Protein AF-A0A067PCH6-F1 (afdb_monomer)

Nearest PDB structures (foldseek):
  8dt0-assembly1_A  TM=6.009E-01  e=3.003E+00  synthetic construct

Foldseek 3Di:
DVVLVVLVVQQVLCVVVVFQDFPVSLLVCLVSVLVVVVVVVVVVVPPDPPDDDDDPDPPPPPPDDDDDDDDDDDPPPVVPPDPPDDPPPPPPVPPPDDPVVVLVVLVVVLVSQLSSLVSLVVCLPRDDPDPVLSVLSNQLSVLSNCLSVQLNVLVVQLVVDDDPVSVVVSVVSNVVSVVSNVVSVVSSVVSSVVCVVDPDPSVPDGRPVVVVPPDD

Solvent-accessible surface area (backbone atoms only — not comparable to full-atom values): 13252 Å² total; per-residue (Å²): 104,71,69,57,52,52,52,51,50,52,53,52,52,34,55,73,69,71,47,67,78,51,68,54,58,54,55,48,48,49,52,50,53,54,49,49,52,52,50,55,61,47,60,78,62,72,78,74,91,79,69,87,78,81,75,84,73,80,74,76,80,79,82,76,80,87,80,90,83,84,83,84,88,74,100,73,65,82,82,75,72,66,80,78,75,67,85,76,69,84,61,65,88,55,80,80,67,51,77,70,51,50,56,50,52,51,51,54,51,29,52,54,46,23,55,59,20,47,52,55,49,70,56,70,79,63,85,55,99,42,72,67,60,46,49,53,46,52,53,25,24,49,45,43,27,46,44,39,55,50,53,51,51,44,53,54,48,52,74,71,44,90,50,75,66,48,52,50,51,44,54,51,52,50,52,52,47,53,52,51,38,52,52,25,51,52,48,51,52,53,49,42,56,51,48,66,75,61,62,59,76,60,65,77,59,75,79,68,66,71,77,76,48,77,89,126

Sequence (216 aa):
MVQTIWFILQCAARWYEHLPITELEIATLAFTMLNLITYAFWWNKLADVRYPHPTVKCSVVDTTSNDSDSGEGEGEVEARNRPRGDPGNQGEFFGNFTPSEDHLIASILACVATLFGAIHCFAWSLQFPSSLRQLLWRVSALTITSAPIIELLDAVVASTFDGSVATVLALVLMFITATAYIAARVTLLVLTFTSLRNLPPGAYEAVYWTTFIPHV

Secondary structure (DSSP, 8-state):
-HHHHHHHHHHHHHHHTT----HHHHHHHHHHHHHHHHHHHHHTT------PPPP-------------------TTSTTS------TTTTSTTS----HHHHHHHHHHHHHHHHHHHHHHHHGGG---SSHHHHHHHHHHHHHHHHHHHHHHHHHHHHHH--SHHHHHHHHHHHHHHHHHHHHHHHHHHHHHHHHHHT--GGGGPPP-GGGSS---

pLDDT: mean 71.14, std 15.58, range [34.38, 95.31]

Mean predicted aligned error: 15.98 Å

Organism: NCBI:txid933084

Radius of gyration: 30.16 Å; Cα contacts (8 Å, |Δi|>4): 101; chains: 1; bounding box: 37×75×101 Å

Structure (mmCIF, N/CA/C/O backbone):
data_AF-A0A067PCH6-F1
#
_entry.id   AF-A0A067PCH6-F1
#
loop_
_atom_site.group_PDB
_atom_site.id
_atom_site.type_symbol
_atom_site.label_atom_id
_atom_site.label_alt_id
_atom_site.label_comp_id
_atom_site.label_asym_id
_atom_site.label_entity_id
_atom_site.label_seq_id
_atom_site.pdbx_PDB_ins_code
_atom_site.Cartn_x
_atom_site.Cartn_y
_atom_site.Cartn_z
_atom_site.occupancy
_atom_site.B_iso_or_equiv
_atom_site.auth_seq_id
_atom_site.auth_comp_id
_atom_site.auth_asym_id
_atom_site.auth_atom_id
_atom_site.pdbx_PDB_model_num
ATOM 1 N N . MET A 1 1 ? -6.658 21.077 13.294 1.00 60.75 1 MET A N 1
ATOM 2 C CA . MET A 1 1 ? -5.368 20.887 13.994 1.00 60.75 1 MET A CA 1
ATOM 3 C C . MET A 1 1 ? -5.547 20.663 15.488 1.00 60.75 1 MET A C 1
ATOM 5 O O . MET A 1 1 ? -5.148 19.614 15.960 1.00 60.75 1 MET A O 1
ATOM 9 N N . VAL A 1 2 ? -6.212 21.555 16.234 1.00 74.19 2 VAL A N 1
ATOM 10 C CA . VAL A 1 2 ? -6.485 21.309 17.670 1.00 74.19 2 VAL A CA 1
ATOM 11 C C . VAL A 1 2 ? -7.299 20.022 17.890 1.00 74.19 2 VAL A C 1
ATOM 13 O O . VAL A 1 2 ? -6.918 19.191 18.702 1.00 74.19 2 VAL A O 1
ATOM 16 N N . GLN A 1 3 ? -8.349 19.792 17.093 1.00 73.69 3 GLN A N 1
ATOM 17 C CA . GLN A 1 3 ? -9.167 18.572 17.167 1.00 73.69 3 GLN A CA 1
ATOM 18 C C . GLN A 1 3 ? -8.388 17.286 16.837 1.00 73.69 3 GLN A C 1
ATOM 20 O O . GLN A 1 3 ? -8.602 16.259 17.470 1.00 73.69 3 GLN A O 1
ATOM 25 N N . THR A 1 4 ? -7.468 17.335 15.868 1.00 73.88 4 THR A N 1
ATOM 26 C CA . THR A 1 4 ? -6.652 16.173 15.484 1.00 73.88 4 THR A CA 1
ATOM 27 C C . THR A 1 4 ? -5.583 15.882 16.532 1.00 73.88 4 THR A C 1
ATOM 29 O O . THR A 1 4 ? -5.396 14.729 16.891 1.00 73.88 4 THR A O 1
ATOM 32 N N . ILE A 1 5 ? -4.940 16.914 17.088 1.00 75.94 5 ILE A N 1
ATOM 33 C CA . ILE A 1 5 ? -3.970 16.777 18.187 1.00 75.94 5 ILE A CA 1
ATOM 34 C C . ILE A 1 5 ? -4.648 16.224 19.445 1.00 75.94 5 ILE A C 1
ATOM 36 O O . ILE A 1 5 ? -4.106 15.330 20.085 1.00 75.94 5 ILE A O 1
ATOM 40 N N . TRP A 1 6 ? -5.854 16.695 19.771 1.00 79.12 6 TRP A N 1
ATOM 41 C CA . TRP A 1 6 ? -6.640 16.169 20.889 1.00 79.12 6 TRP A CA 1
ATOM 42 C C . TRP A 1 6 ? -7.007 14.693 20.704 1.00 79.12 6 TRP A C 1
ATOM 44 O O . TRP A 1 6 ? -6.870 13.900 21.632 1.00 79.12 6 TRP A O 1
ATOM 54 N N . PHE A 1 7 ? -7.419 14.306 19.495 1.00 78.75 7 PHE A N 1
ATOM 55 C CA . PHE A 1 7 ? -7.676 12.907 19.155 1.00 78.75 7 PHE A CA 1
ATOM 56 C C . PHE A 1 7 ? -6.416 12.039 19.311 1.00 78.75 7 PHE A C 1
ATOM 58 O O . PHE A 1 7 ? -6.472 10.988 19.942 1.00 78.75 7 PHE A O 1
ATOM 65 N N . ILE A 1 8 ? -5.262 12.516 18.827 1.00 74.88 8 ILE A N 1
ATOM 66 C CA . ILE A 1 8 ? -3.973 11.824 18.983 1.00 74.88 8 ILE A CA 1
ATOM 67 C C . ILE A 1 8 ? -3.607 11.661 20.466 1.00 74.88 8 ILE A C 1
ATOM 69 O O . ILE A 1 8 ? -3.204 10.574 20.879 1.00 74.88 8 ILE A O 1
ATOM 73 N N . LEU A 1 9 ? -3.779 12.712 21.276 1.00 75.56 9 LEU A N 1
ATOM 74 C CA . LEU A 1 9 ? -3.518 12.678 22.719 1.00 75.56 9 LEU A CA 1
ATOM 75 C C . LEU A 1 9 ? -4.429 11.687 23.454 1.00 75.56 9 LEU A C 1
ATOM 77 O O . LEU A 1 9 ? -3.944 10.949 24.306 1.00 75.56 9 LEU A O 1
ATOM 81 N N . GLN A 1 10 ? -5.715 11.618 23.101 1.00 73.81 10 GLN A N 1
ATOM 82 C CA . GLN A 1 10 ? -6.645 10.623 23.650 1.00 73.81 10 GLN A CA 1
ATOM 83 C C . GLN A 1 10 ? -6.201 9.191 23.322 1.00 73.81 10 GLN A C 1
ATOM 85 O O . GLN A 1 10 ? -6.200 8.329 24.200 1.00 73.81 10 GLN A O 1
ATOM 90 N N . CYS A 1 11 ? -5.762 8.929 22.086 1.00 71.62 11 CYS A N 1
ATOM 91 C CA . CYS A 1 11 ? -5.259 7.606 21.722 1.00 71.62 11 CYS A CA 1
ATOM 92 C C . CYS A 1 11 ? -3.943 7.256 22.437 1.00 71.62 11 CYS A C 1
ATOM 94 O O . CYS A 1 11 ? -3.767 6.117 22.866 1.00 71.62 11 CYS A O 1
ATOM 96 N N . ALA A 1 12 ? -3.032 8.221 22.602 1.00 74.00 12 ALA A N 1
ATOM 97 C CA . ALA A 1 12 ? -1.777 8.023 23.330 1.00 74.00 12 ALA A CA 1
ATOM 98 C C . ALA A 1 12 ? -2.007 7.770 24.831 1.00 74.00 12 ALA A C 1
ATOM 100 O O . ALA A 1 12 ? -1.349 6.914 25.420 1.00 74.00 12 ALA A O 1
ATOM 101 N N . ALA A 1 13 ? -2.970 8.463 25.444 1.00 74.31 13 ALA A N 1
ATOM 102 C CA . ALA A 1 13 ? -3.340 8.236 26.837 1.00 74.31 13 ALA A CA 1
ATOM 103 C C . ALA A 1 13 ? -3.998 6.856 27.037 1.00 74.31 13 ALA A C 1
ATOM 105 O O . ALA A 1 13 ? -3.637 6.140 27.967 1.00 74.31 13 ALA A O 1
ATOM 106 N N . ARG A 1 14 ? -4.863 6.416 26.108 1.00 71.12 14 ARG A N 1
ATOM 107 C CA . ARG A 1 14 ? -5.410 5.042 26.099 1.00 71.12 14 ARG A CA 1
ATOM 108 C C . ARG A 1 14 ? -4.329 3.971 25.951 1.00 71.12 14 ARG A C 1
ATOM 110 O O . ARG A 1 14 ? -4.420 2.930 26.596 1.00 71.12 14 ARG A O 1
ATOM 117 N N . TRP A 1 15 ? -3.303 4.229 25.134 1.00 68.25 15 TRP A N 1
ATOM 118 C CA . TRP A 1 15 ? -2.140 3.344 25.010 1.00 68.25 15 TRP A CA 1
ATOM 119 C C . TRP A 1 15 ? -1.386 3.210 26.337 1.00 68.25 15 TRP A C 1
ATOM 121 O O . TRP A 1 15 ? -1.017 2.103 26.725 1.00 68.25 15 TRP A O 1
ATOM 131 N N . TYR A 1 16 ? -1.179 4.329 27.040 1.00 71.06 16 TYR A N 1
A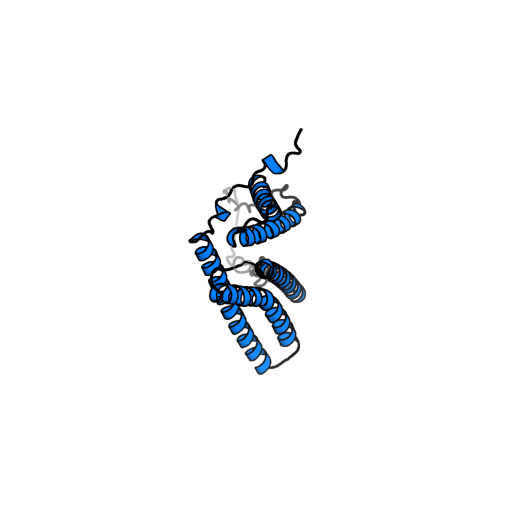TOM 132 C CA . TYR A 1 16 ? -0.492 4.355 28.332 1.00 71.06 16 TYR A CA 1
ATOM 133 C C . TYR A 1 16 ? -1.273 3.623 29.435 1.00 71.06 16 TYR A C 1
ATOM 135 O O . TYR A 1 16 ? -0.668 2.956 30.269 1.00 71.06 16 TYR A O 1
ATOM 143 N N . GLU A 1 17 ? -2.607 3.678 29.407 1.00 71.12 17 GLU A N 1
ATOM 144 C CA . GLU A 1 17 ? -3.476 2.963 30.356 1.00 71.12 17 GLU A CA 1
ATOM 145 C C . GLU A 1 17 ? -3.761 1.493 29.966 1.00 71.12 17 GLU A C 1
ATOM 147 O O . GLU A 1 17 ? -4.585 0.838 30.599 1.00 71.12 17 GLU A O 1
ATOM 152 N N . HIS A 1 18 ? -3.078 0.940 28.950 1.00 66.88 18 HIS A N 1
ATOM 153 C CA . HIS A 1 18 ? -3.261 -0.439 28.457 1.00 66.88 18 HIS A CA 1
ATOM 154 C C . HIS A 1 18 ? -4.710 -0.803 28.067 1.00 66.88 18 HIS A C 1
ATOM 156 O O . HIS A 1 18 ? -5.093 -1.977 28.066 1.00 66.88 18 HIS A O 1
ATOM 162 N N . LEU A 1 19 ? -5.517 0.192 27.692 1.00 66.00 19 LEU A N 1
ATOM 163 C CA . LEU A 1 19 ? -6.890 -0.014 27.238 1.00 66.00 19 LEU A CA 1
ATOM 164 C C . LEU A 1 19 ? -6.914 -0.585 25.806 1.00 66.00 19 LEU A C 1
ATOM 166 O O . LEU A 1 19 ? -6.017 -0.301 25.004 1.00 66.00 19 LEU A O 1
ATOM 170 N N . PRO A 1 20 ? -7.934 -1.389 25.446 1.00 61.28 20 PRO A N 1
ATOM 171 C CA . PRO A 1 20 ? -8.055 -1.952 24.106 1.00 61.28 20 PRO A CA 1
ATOM 172 C C . PRO A 1 20 ? -8.297 -0.836 23.080 1.00 61.28 20 PRO A C 1
ATOM 174 O O . PRO A 1 20 ? -9.396 -0.293 22.985 1.00 61.28 20 PRO A O 1
ATOM 177 N N . ILE A 1 21 ? -7.266 -0.506 22.299 1.00 64.19 21 ILE A N 1
ATOM 178 C CA . ILE A 1 21 ? -7.376 0.443 21.187 1.00 64.19 21 ILE A CA 1
ATOM 179 C C . ILE A 1 21 ? -8.076 -0.234 20.012 1.00 64.19 21 ILE A C 1
ATOM 181 O O . ILE A 1 21 ? -7.740 -1.356 19.622 1.00 64.19 21 ILE A O 1
ATOM 185 N N . THR A 1 22 ? -9.055 0.456 19.437 1.00 69.38 22 THR A N 1
ATOM 186 C CA . THR A 1 22 ? -9.827 -0.051 18.304 1.00 69.38 22 THR A CA 1
ATOM 187 C C . THR A 1 22 ? -9.014 0.005 17.007 1.00 69.38 22 THR A C 1
ATOM 189 O O . THR A 1 22 ? -8.189 0.891 16.783 1.00 69.38 22 THR A O 1
ATOM 192 N N . GLU A 1 23 ? -9.279 -0.924 16.089 1.00 65.44 23 GLU A N 1
ATOM 193 C CA . GLU A 1 23 ? -8.632 -0.952 14.766 1.00 65.44 23 GLU A CA 1
ATOM 194 C C . GLU A 1 23 ? -8.852 0.334 13.959 1.00 65.44 23 GLU A C 1
ATOM 196 O O . GLU A 1 23 ? -7.978 0.745 13.192 1.00 65.44 23 GLU A O 1
ATOM 201 N N . LEU A 1 24 ? -10.001 0.994 14.146 1.00 63.31 24 LEU A N 1
ATOM 202 C CA . LEU A 1 24 ? -10.288 2.270 13.498 1.00 63.31 24 LEU A CA 1
ATOM 203 C C . LEU A 1 24 ? -9.395 3.385 14.051 1.00 63.31 24 LEU A C 1
ATOM 205 O O . LEU A 1 24 ? -8.887 4.190 13.273 1.00 63.31 24 LEU A O 1
ATOM 209 N N . GLU A 1 25 ? -9.169 3.439 15.363 1.00 68.38 25 GLU A N 1
ATOM 210 C CA . GLU A 1 25 ? -8.277 4.435 15.969 1.00 68.38 25 GLU A CA 1
ATOM 211 C C . GLU A 1 25 ? -6.848 4.288 15.441 1.00 68.38 25 GLU A C 1
ATOM 213 O O . GLU A 1 25 ? -6.220 5.283 15.101 1.00 68.38 25 GLU A O 1
ATOM 218 N N . ILE A 1 26 ? -6.362 3.059 15.250 1.00 69.00 26 ILE A N 1
ATOM 219 C CA . ILE A 1 26 ? -5.021 2.817 14.693 1.00 69.00 26 ILE A CA 1
ATOM 220 C C . ILE A 1 26 ? -4.950 3.214 13.212 1.00 69.00 26 ILE A C 1
ATOM 222 O O . ILE A 1 26 ? -4.011 3.900 12.805 1.00 69.00 26 ILE A O 1
ATOM 226 N N . ALA A 1 27 ? -5.947 2.848 12.400 1.00 69.75 27 ALA A N 1
ATOM 227 C CA . ALA A 1 27 ? -5.980 3.225 10.983 1.00 69.75 27 ALA A CA 1
ATOM 228 C C . ALA A 1 27 ? -6.120 4.746 10.784 1.00 69.75 27 ALA A C 1
ATOM 230 O O . ALA A 1 27 ? -5.510 5.330 9.886 1.00 69.75 27 ALA A O 1
ATOM 231 N N . THR A 1 28 ? -6.901 5.408 11.636 1.00 74.44 28 THR A N 1
ATOM 232 C CA . THR A 1 28 ? -7.076 6.865 11.590 1.00 74.44 28 THR A CA 1
ATOM 233 C C . THR A 1 28 ? -5.857 7.602 12.143 1.00 74.44 28 THR A C 1
ATOM 235 O O . THR A 1 28 ? -5.463 8.610 11.558 1.00 74.44 28 THR A O 1
ATOM 238 N N . LEU A 1 29 ? -5.186 7.089 13.180 1.00 74.44 29 LEU A N 1
ATOM 239 C CA . LEU A 1 29 ? -3.879 7.583 13.634 1.00 74.44 29 LEU A CA 1
ATOM 240 C C . LEU A 1 29 ? -2.828 7.496 12.526 1.00 74.44 29 LEU A C 1
ATOM 242 O O . LEU A 1 29 ? -2.136 8.475 12.270 1.00 74.44 29 LEU A O 1
ATOM 246 N N . ALA A 1 30 ? -2.748 6.362 11.829 1.00 73.25 30 ALA A N 1
ATOM 247 C CA . ALA A 1 30 ? -1.843 6.168 10.698 1.00 73.25 30 ALA A CA 1
ATOM 248 C C . ALA A 1 30 ? -2.042 7.242 9.621 1.00 73.25 30 ALA A C 1
ATOM 250 O O . ALA A 1 30 ? -1.102 7.929 9.218 1.00 73.25 30 ALA A O 1
ATOM 251 N N . PHE A 1 31 ? -3.297 7.412 9.192 1.00 70.25 31 PHE A N 1
ATOM 252 C CA . PHE A 1 31 ? -3.664 8.371 8.158 1.00 70.25 31 PHE A CA 1
ATOM 253 C C . PHE A 1 31 ? -3.436 9.816 8.613 1.00 70.25 31 PHE A C 1
ATOM 255 O O . PHE A 1 31 ? -2.926 10.629 7.848 1.00 70.25 31 PHE A O 1
ATOM 262 N N . THR A 1 32 ? -3.772 10.147 9.861 1.00 77.44 32 THR A N 1
ATOM 263 C CA . THR A 1 32 ? -3.597 11.505 10.397 1.00 77.44 32 THR A CA 1
ATOM 264 C C . THR A 1 32 ? -2.132 11.857 10.631 1.00 77.44 32 THR A C 1
ATOM 266 O O . THR A 1 32 ? -1.751 12.987 10.335 1.00 77.44 32 THR A O 1
ATOM 269 N N . MET A 1 33 ? -1.299 10.914 11.079 1.00 72.50 33 MET A N 1
ATOM 270 C CA . MET A 1 33 ? 0.155 11.089 11.180 1.00 72.50 33 MET A CA 1
ATOM 271 C C . MET A 1 33 ? 0.784 11.317 9.808 1.00 72.50 33 MET A C 1
ATOM 273 O O . MET A 1 33 ? 1.518 12.288 9.632 1.00 72.50 33 MET A O 1
ATOM 277 N N . LEU A 1 34 ? 0.452 10.479 8.820 1.00 72.31 34 LEU A N 1
ATOM 278 C CA . LEU A 1 34 ? 0.945 10.651 7.454 1.00 72.31 34 LEU A CA 1
ATOM 279 C C . LEU A 1 34 ? 0.531 12.011 6.888 1.00 72.31 34 LEU A C 1
ATOM 281 O O . LEU A 1 34 ? 1.363 12.741 6.362 1.00 72.31 34 LEU A O 1
ATOM 285 N N . ASN A 1 35 ? -0.737 12.380 7.055 1.00 75.69 35 ASN A N 1
ATOM 286 C CA . ASN A 1 35 ? -1.254 13.642 6.552 1.00 75.69 35 ASN A CA 1
ATOM 287 C C . ASN A 1 35 ? -0.624 14.848 7.270 1.00 75.69 35 ASN A C 1
ATOM 289 O O . ASN A 1 35 ? -0.310 15.846 6.633 1.00 75.69 35 ASN A O 1
ATOM 293 N N . LEU A 1 36 ? -0.358 14.757 8.578 1.00 75.38 36 LEU A N 1
ATOM 294 C CA . LEU A 1 36 ? 0.371 15.792 9.316 1.00 75.38 36 LEU A CA 1
ATOM 295 C C . LEU A 1 36 ? 1.793 15.970 8.775 1.00 75.38 36 LEU A C 1
ATOM 297 O O . LEU A 1 36 ? 2.231 17.102 8.599 1.00 75.38 36 LEU A O 1
ATOM 301 N N . ILE A 1 37 ? 2.489 14.870 8.479 1.00 73.94 37 ILE A N 1
ATOM 302 C CA . ILE A 1 37 ? 3.824 14.891 7.871 1.00 73.94 37 ILE A CA 1
ATOM 303 C C . ILE A 1 37 ? 3.756 15.524 6.475 1.00 73.94 37 ILE A C 1
ATOM 305 O O . ILE A 1 37 ? 4.535 16.428 6.176 1.00 73.94 37 ILE A O 1
ATOM 309 N N . THR A 1 38 ? 2.791 15.120 5.644 1.00 74.94 38 THR A N 1
ATOM 310 C CA . THR A 1 38 ? 2.550 15.724 4.326 1.00 74.94 38 THR A CA 1
ATOM 311 C C . THR A 1 38 ? 2.277 17.221 4.441 1.00 74.94 38 THR A C 1
ATOM 313 O O . THR A 1 38 ? 2.898 18.006 3.730 1.00 74.94 38 THR A O 1
ATOM 316 N N . TYR A 1 39 ? 1.409 17.644 5.360 1.00 69.94 39 TYR A N 1
ATOM 317 C CA . TYR A 1 39 ? 1.118 19.057 5.588 1.00 69.94 39 TYR A CA 1
ATOM 318 C C . TYR A 1 39 ? 2.311 19.825 6.152 1.00 69.94 39 TYR A C 1
ATOM 320 O O . TYR A 1 39 ? 2.497 20.972 5.768 1.00 69.94 39 TYR A O 1
ATOM 328 N N . ALA A 1 40 ? 3.134 19.228 7.015 1.00 76.94 40 ALA A N 1
ATOM 329 C CA . ALA A 1 40 ? 4.347 19.859 7.533 1.00 76.94 40 ALA A CA 1
ATOM 330 C C . ALA A 1 40 ? 5.381 20.076 6.417 1.00 76.94 40 ALA A C 1
ATOM 332 O O . ALA A 1 40 ? 5.954 21.160 6.305 1.00 76.94 40 ALA A O 1
ATOM 333 N N . PHE A 1 41 ? 5.563 19.086 5.537 1.00 69.06 41 PHE A N 1
ATOM 334 C CA . PHE A 1 41 ? 6.395 19.238 4.343 1.00 69.06 41 PHE A CA 1
ATOM 335 C C . PHE A 1 41 ? 5.814 20.253 3.355 1.00 69.06 41 PHE A C 1
ATOM 337 O O . PHE A 1 41 ? 6.563 21.023 2.756 1.00 69.06 41 PHE A O 1
ATOM 344 N N . TRP A 1 42 ? 4.489 20.310 3.221 1.00 67.88 42 TRP A N 1
ATOM 345 C CA . TRP A 1 42 ? 3.820 21.301 2.380 1.00 67.88 42 TRP A CA 1
ATOM 346 C C . TRP A 1 42 ? 3.860 22.709 2.994 1.00 67.88 42 TRP A C 1
ATOM 348 O O . TRP A 1 42 ? 3.915 23.698 2.268 1.00 67.88 42 TRP A O 1
ATOM 358 N N . TRP A 1 43 ? 3.944 22.831 4.319 1.00 63.53 43 TRP A N 1
ATOM 359 C CA . TRP A 1 43 ? 4.104 24.120 4.990 1.00 63.53 43 TRP A CA 1
ATOM 360 C C . TRP A 1 43 ? 5.417 24.812 4.603 1.00 63.53 43 TRP A C 1
ATOM 362 O O . TRP A 1 43 ? 5.459 26.032 4.453 1.00 63.53 43 TRP A O 1
ATOM 372 N N . ASN A 1 44 ? 6.469 24.033 4.332 1.00 63.84 44 ASN A N 1
ATOM 373 C CA . ASN A 1 44 ? 7.739 24.544 3.808 1.00 63.84 44 ASN A CA 1
ATOM 374 C C . ASN A 1 44 ? 7.672 24.990 2.334 1.00 63.84 44 ASN A C 1
ATOM 376 O O . ASN A 1 44 ? 8.620 25.600 1.845 1.00 63.84 44 ASN A O 1
ATOM 380 N N . LYS A 1 45 ? 6.553 24.753 1.633 1.00 54.94 45 LYS A N 1
ATOM 381 C CA . LYS A 1 45 ? 6.277 25.243 0.274 1.00 54.94 45 LYS A CA 1
ATOM 382 C C . LYS A 1 45 ? 5.127 26.262 0.274 1.00 54.94 45 LYS A C 1
ATOM 384 O O . LYS A 1 45 ? 4.230 26.194 -0.558 1.00 54.94 45 LYS A O 1
ATOM 389 N N . LEU A 1 46 ? 5.155 27.236 1.182 1.00 47.16 46 LEU A N 1
ATOM 390 C CA . LEU A 1 46 ? 4.344 28.461 1.083 1.00 47.16 46 LEU A CA 1
ATOM 391 C C . LEU A 1 46 ? 5.120 29.577 0.357 1.00 47.16 46 LEU A C 1
ATOM 393 O O . LEU A 1 46 ? 5.133 30.731 0.781 1.00 47.16 46 LEU A O 1
ATOM 397 N N . ALA A 1 47 ? 5.791 29.224 -0.743 1.00 48.44 47 ALA A N 1
ATOM 398 C CA . ALA A 1 47 ? 6.349 30.202 -1.666 1.00 48.44 47 ALA A CA 1
ATOM 399 C C . ALA A 1 47 ? 5.211 30.821 -2.496 1.00 48.44 47 ALA A C 1
ATOM 401 O O . ALA A 1 47 ? 4.676 30.205 -3.413 1.00 48.44 47 ALA A O 1
ATOM 402 N N . ASP A 1 48 ? 4.864 32.049 -2.116 1.00 55.28 48 ASP A N 1
ATOM 403 C CA . ASP A 1 48 ? 4.571 33.156 -3.028 1.00 55.28 48 ASP A CA 1
ATOM 404 C C . ASP A 1 48 ? 3.355 33.031 -3.971 1.00 55.28 48 ASP A C 1
ATOM 406 O O . ASP A 1 48 ? 3.465 33.145 -5.187 1.00 55.28 48 ASP A O 1
ATOM 410 N N . VAL A 1 49 ? 2.144 32.920 -3.410 1.00 57.28 49 VAL A N 1
ATOM 411 C CA . VAL A 1 49 ? 0.915 33.361 -4.112 1.00 57.28 49 VAL A CA 1
ATOM 412 C C . VAL A 1 49 ? 0.649 34.830 -3.769 1.00 57.28 49 VAL A C 1
ATOM 414 O O . VAL A 1 49 ? -0.407 35.181 -3.241 1.00 57.28 49 VAL A O 1
ATOM 417 N N . ARG A 1 50 ? 1.638 35.711 -3.974 1.00 54.84 50 ARG A N 1
ATOM 418 C CA . ARG A 1 50 ? 1.481 37.151 -3.703 1.00 54.84 50 ARG A CA 1
ATOM 419 C C . ARG A 1 50 ? 1.452 38.024 -4.950 1.00 54.84 50 ARG A C 1
ATOM 421 O O . ARG A 1 50 ? 1.174 39.215 -4.833 1.00 54.84 50 ARG A O 1
ATOM 428 N N . TYR A 1 51 ? 1.622 37.433 -6.131 1.00 59.84 51 TYR A N 1
ATOM 429 C CA . TYR A 1 51 ? 1.494 38.151 -7.392 1.00 59.84 51 TYR A CA 1
ATOM 430 C C . TYR A 1 51 ? 0.406 37.530 -8.269 1.00 59.84 51 TYR A C 1
ATOM 432 O O . TYR A 1 51 ? 0.606 36.450 -8.827 1.00 59.84 51 TYR A O 1
ATOM 440 N N . PRO A 1 52 ? -0.764 38.183 -8.409 1.00 58.16 52 PRO A N 1
ATOM 441 C CA . PRO A 1 52 ? -1.691 37.830 -9.470 1.00 58.16 52 PRO A CA 1
ATOM 442 C C . PRO A 1 52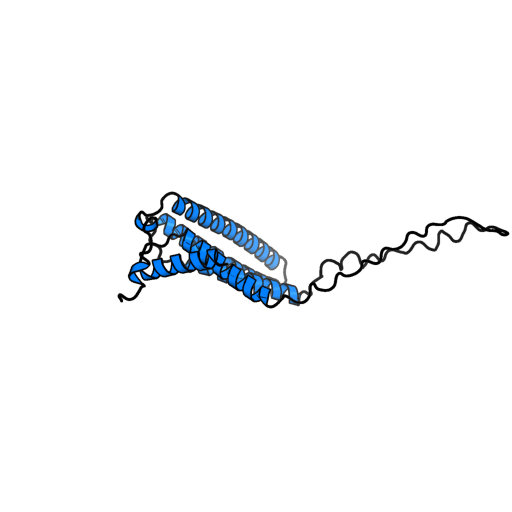 ? -1.008 38.107 -10.814 1.00 58.16 52 PRO A C 1
ATOM 444 O O . PRO A 1 52 ? -0.617 39.238 -11.095 1.00 58.16 52 PRO A O 1
ATOM 447 N N . HIS A 1 53 ? -0.846 37.070 -11.635 1.00 60.94 53 HIS A N 1
ATOM 448 C CA . HIS A 1 53 ? -0.323 37.203 -12.991 1.00 60.94 53 HIS A CA 1
ATOM 449 C C . HIS A 1 53 ? -1.380 37.914 -13.853 1.00 60.94 53 HIS A C 1
ATOM 451 O O . HIS A 1 53 ? -2.470 37.363 -14.039 1.00 60.94 53 HIS A O 1
ATOM 457 N N . PRO A 1 54 ? -1.120 39.119 -14.393 1.00 63.31 54 PRO A N 1
ATOM 458 C CA . PRO A 1 54 ? -2.063 39.760 -15.292 1.00 63.31 54 PRO A CA 1
ATOM 459 C C . PRO A 1 54 ? -2.127 38.933 -16.574 1.00 63.31 54 PRO A C 1
ATOM 461 O O . PRO A 1 54 ? -1.128 38.757 -17.271 1.00 63.31 54 PRO A O 1
ATOM 464 N N . THR A 1 55 ? -3.293 38.384 -16.888 1.00 57.09 55 THR A N 1
ATOM 465 C CA . THR A 1 55 ? -3.558 37.842 -18.219 1.00 57.09 55 THR A CA 1
ATOM 466 C C . THR A 1 55 ? -3.672 39.021 -19.177 1.00 57.09 55 THR A C 1
ATOM 468 O O . THR A 1 55 ? -4.571 39.851 -19.018 1.00 57.09 55 THR A O 1
ATOM 471 N N . VAL A 1 56 ? -2.774 39.108 -20.160 1.00 62.84 56 VAL A N 1
ATOM 472 C CA . VAL A 1 56 ? -2.900 40.044 -21.281 1.00 62.84 56 VAL A CA 1
ATOM 473 C C . VAL A 1 56 ? -4.203 39.707 -22.004 1.00 62.84 56 VAL A C 1
ATOM 475 O O . VAL A 1 56 ? -4.295 38.704 -22.706 1.00 62.84 56 VAL A O 1
ATOM 478 N N . LYS A 1 57 ? -5.248 40.513 -21.798 1.00 53.88 57 LYS A N 1
ATOM 479 C CA . LYS A 1 57 ? -6.416 40.479 -22.677 1.00 53.88 57 LYS A CA 1
ATOM 480 C C . LYS A 1 57 ? -5.966 41.088 -23.998 1.00 53.88 57 LYS A C 1
ATOM 482 O O . LYS A 1 57 ? -5.716 42.288 -24.049 1.00 53.88 57 LYS A O 1
ATOM 487 N N . CYS A 1 58 ? -5.858 40.274 -25.048 1.00 44.50 58 CYS A N 1
ATOM 488 C CA . CYS A 1 58 ? -5.851 40.797 -26.409 1.00 44.50 58 CYS A CA 1
ATOM 489 C C . CYS A 1 58 ? -7.103 41.662 -26.567 1.00 44.50 58 CYS A C 1
ATOM 491 O O . CYS A 1 58 ? -8.223 41.151 -26.517 1.00 44.50 58 CYS A O 1
ATOM 493 N N . SER A 1 59 ? -6.921 42.972 -26.707 1.00 49.41 59 SER A N 1
ATOM 494 C CA . SER A 1 59 ? -7.974 43.844 -27.201 1.00 49.41 59 SER A CA 1
ATOM 495 C C . SER A 1 59 ? -8.277 43.397 -28.625 1.00 49.41 59 SER A C 1
ATOM 497 O O . SER A 1 59 ? -7.448 43.561 -29.521 1.00 49.41 59 SER A O 1
ATOM 499 N N . VAL A 1 60 ? -9.449 42.792 -28.812 1.00 55.31 60 VAL A N 1
ATOM 500 C CA . VAL A 1 60 ? -10.119 42.776 -30.110 1.00 55.31 60 VAL A CA 1
ATOM 501 C C . VAL A 1 60 ? -10.135 44.230 -30.571 1.00 55.31 60 VAL A C 1
ATOM 503 O O . VAL A 1 60 ? -10.630 45.100 -29.860 1.00 55.31 60 VAL A O 1
ATOM 506 N N . VAL A 1 61 ? -9.459 44.492 -31.685 1.00 53.72 61 VAL A N 1
ATOM 507 C CA . VAL A 1 61 ? -9.404 45.803 -32.324 1.00 53.72 61 VAL A CA 1
ATOM 508 C C . VAL A 1 61 ? -10.834 46.159 -32.720 1.00 53.72 61 VAL A C 1
ATOM 510 O O . VAL A 1 61 ? -11.355 45.629 -33.697 1.00 53.72 61 VAL A O 1
ATOM 513 N N . ASP A 1 62 ? -11.480 47.017 -31.932 1.00 43.31 62 ASP A N 1
ATOM 514 C CA . ASP A 1 62 ? -12.708 47.691 -32.335 1.00 43.31 62 ASP A CA 1
ATOM 515 C C . ASP A 1 62 ? -12.339 48.659 -33.462 1.00 43.31 62 ASP A C 1
ATOM 517 O O . ASP A 1 62 ? -11.805 49.748 -33.245 1.00 43.31 62 ASP A O 1
ATOM 521 N N . THR A 1 63 ? -12.582 48.234 -34.700 1.00 47.53 63 THR A N 1
ATOM 522 C CA . THR A 1 63 ? -12.554 49.103 -35.875 1.00 47.53 63 THR A CA 1
ATOM 523 C C . THR A 1 63 ? -13.761 50.039 -35.817 1.00 47.53 63 THR A C 1
ATOM 525 O O . THR A 1 63 ? -14.783 49.807 -36.460 1.00 47.53 63 THR A O 1
ATOM 528 N N . THR A 1 64 ? -13.662 51.117 -35.040 1.00 43.03 64 THR A N 1
ATOM 529 C CA . THR A 1 64 ? -14.532 52.284 -35.214 1.00 43.03 64 THR A CA 1
ATOM 530 C C . THR A 1 64 ? -13.974 53.160 -36.331 1.00 43.03 64 THR A C 1
ATOM 532 O O . THR A 1 64 ? -13.011 53.895 -36.144 1.00 43.03 64 THR A O 1
ATOM 535 N N . SER A 1 65 ? -14.585 52.974 -37.500 1.00 51.38 65 SER A N 1
ATOM 536 C CA . SER A 1 65 ? -14.892 53.930 -38.576 1.00 51.38 65 SER A CA 1
ATOM 537 C C . SER A 1 65 ? -14.402 55.389 -38.478 1.00 51.38 65 SER A C 1
ATOM 539 O O . SER A 1 65 ? -14.639 56.045 -37.463 1.00 51.38 65 SER A O 1
ATOM 541 N N . ASN A 1 66 ? -13.960 55.880 -39.653 1.00 39.06 66 ASN A N 1
ATOM 542 C CA . ASN A 1 66 ? -13.690 57.258 -40.126 1.00 39.06 66 ASN A CA 1
ATOM 543 C C . ASN A 1 66 ? -12.202 57.666 -40.057 1.00 39.06 66 ASN A C 1
ATOM 545 O O . ASN A 1 66 ? -11.594 57.587 -39.001 1.00 39.06 66 ASN A O 1
ATOM 549 N N . ASP A 1 67 ? -11.511 58.075 -41.126 1.00 41.91 67 ASP A N 1
ATOM 550 C CA . ASP A 1 67 ? -11.921 58.753 -42.361 1.00 41.91 67 ASP A CA 1
ATOM 551 C C . ASP A 1 67 ? -10.919 58.497 -43.512 1.00 41.91 67 ASP A C 1
ATOM 553 O O . ASP A 1 67 ? -9.719 58.403 -43.283 1.00 41.91 67 ASP A O 1
ATOM 557 N N . SER A 1 68 ? -11.462 58.474 -44.737 1.00 45.50 68 SER A N 1
ATOM 558 C CA . SER A 1 68 ? -10.894 58.953 -46.016 1.00 45.50 68 SER A CA 1
ATOM 559 C C . SER A 1 68 ? -9.482 58.514 -46.450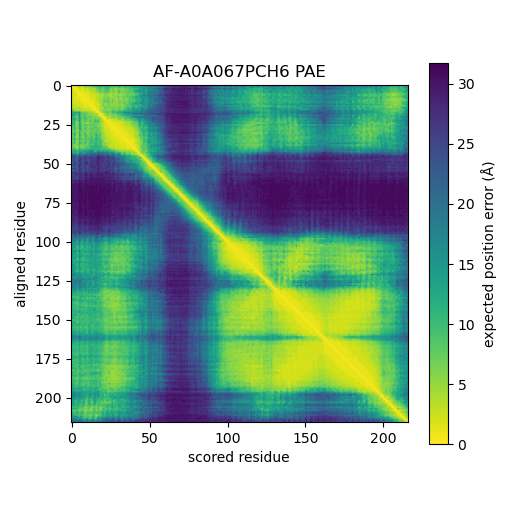 1.00 45.50 68 SER A C 1
ATOM 561 O O . SER A 1 68 ? -8.485 59.054 -45.989 1.00 45.50 68 SER A O 1
ATOM 563 N N . ASP A 1 69 ? -9.390 57.689 -47.496 1.00 37.88 69 ASP A N 1
ATOM 564 C CA . ASP A 1 69 ? -9.201 58.153 -48.887 1.00 37.88 69 ASP A CA 1
ATOM 565 C C . ASP A 1 69 ? -8.596 57.049 -49.785 1.00 37.88 69 ASP A C 1
ATOM 567 O O . ASP A 1 69 ? -7.788 56.238 -49.348 1.00 37.88 69 ASP A O 1
ATOM 571 N N . SER A 1 70 ? -9.061 57.059 -51.035 1.00 37.00 70 SER A N 1
ATOM 572 C CA . SER A 1 70 ? -8.457 56.530 -52.265 1.00 37.00 70 SER A CA 1
ATOM 573 C C . SER A 1 70 ? -7.859 55.105 -52.316 1.00 37.00 70 SER A C 1
ATOM 575 O O . SER A 1 70 ? -6.734 54.834 -51.926 1.00 37.00 70 SER A O 1
ATOM 577 N N . GLY A 1 71 ? -8.566 54.248 -53.065 1.00 37.69 71 GLY A N 1
ATOM 578 C CA . GLY A 1 71 ? -7.988 53.704 -54.299 1.00 37.69 71 GLY A CA 1
ATOM 579 C C . GLY A 1 71 ? -7.388 52.294 -54.279 1.00 37.69 71 GLY A C 1
ATOM 580 O O . GLY A 1 71 ? -6.331 52.056 -53.720 1.00 37.69 71 GLY A O 1
ATOM 581 N N . GLU A 1 72 ? -8.025 51.449 -55.095 1.00 34.38 72 GLU A N 1
ATOM 582 C CA . GLU A 1 72 ? -7.431 50.369 -55.901 1.00 34.38 72 GLU A CA 1
ATOM 583 C C . GLU A 1 72 ? -7.145 49.018 -55.222 1.00 34.38 72 GLU A C 1
ATOM 585 O O . GLU A 1 72 ? -6.738 48.905 -54.073 1.00 34.38 72 GLU A O 1
ATOM 590 N N . GLY A 1 73 ? -7.538 47.964 -55.946 1.00 40.75 73 GLY A N 1
ATOM 591 C CA . GLY A 1 73 ? -7.763 46.626 -55.418 1.00 40.75 73 GLY A CA 1
ATOM 592 C C . GLY A 1 73 ? -6.507 45.796 -55.197 1.00 40.75 73 GLY A C 1
ATOM 593 O O . GLY A 1 73 ? -5.419 46.185 -55.582 1.00 40.75 73 GLY A O 1
ATOM 594 N N . GLU A 1 74 ? -6.723 44.622 -54.597 1.00 40.19 74 GLU A N 1
ATOM 595 C CA . GLU A 1 74 ? -6.125 43.328 -54.965 1.00 40.19 74 GLU A CA 1
ATOM 596 C C . GLU A 1 74 ? -6.506 42.284 -53.902 1.00 40.19 74 GLU A C 1
ATOM 598 O O . GLU A 1 74 ? -5.955 42.208 -52.804 1.00 40.19 74 GLU A O 1
ATOM 603 N N . GLY A 1 75 ? -7.507 41.465 -54.232 1.00 41.66 75 GLY A N 1
ATOM 604 C CA . GLY A 1 75 ? -8.017 40.369 -53.408 1.00 41.66 75 GLY A CA 1
ATOM 605 C C . GLY A 1 75 ? -7.113 39.133 -53.376 1.00 41.66 75 GLY A C 1
ATOM 606 O O . GLY A 1 75 ? -7.620 38.023 -53.515 1.00 41.66 75 GLY A O 1
ATOM 607 N N . GLU A 1 76 ? -5.800 39.293 -53.190 1.00 44.91 76 GLU A N 1
ATOM 608 C CA . GLU A 1 76 ? -4.847 38.166 -53.241 1.00 44.91 76 GLU A CA 1
ATOM 609 C C . GLU A 1 76 ? -3.897 38.056 -52.029 1.00 44.91 76 GLU A C 1
ATOM 611 O O . GLU A 1 76 ? -3.092 37.130 -51.948 1.00 44.91 76 GLU A O 1
ATOM 616 N N . VAL A 1 77 ? -4.010 38.926 -51.017 1.00 45.03 77 VAL A N 1
ATOM 617 C CA . VAL A 1 77 ? -3.057 38.931 -49.881 1.00 45.03 77 VAL A CA 1
ATOM 618 C C . VAL A 1 77 ? -3.573 38.190 -48.628 1.00 45.03 77 VAL A C 1
ATOM 620 O O . VAL A 1 77 ? -2.780 37.697 -47.824 1.00 45.03 77 VAL A O 1
ATOM 623 N N . GLU A 1 78 ? -4.885 37.972 -48.487 1.00 42.94 78 GLU A N 1
ATOM 624 C CA . GLU A 1 78 ? -5.492 37.367 -47.279 1.00 42.94 78 GLU A CA 1
ATOM 625 C C . GLU A 1 78 ? -5.383 35.823 -47.214 1.00 42.94 78 GLU A C 1
ATOM 627 O O . GLU A 1 78 ? -5.706 35.204 -46.203 1.00 42.94 78 GLU A O 1
ATOM 632 N N . ALA A 1 79 ? -4.914 35.144 -48.266 1.00 43.19 79 ALA A N 1
ATOM 633 C CA . ALA A 1 79 ? -4.742 33.683 -48.230 1.00 43.19 79 ALA A CA 1
ATOM 634 C C . ALA A 1 79 ? -3.371 33.244 -47.681 1.00 43.19 79 ALA A C 1
ATOM 636 O O . ALA A 1 79 ? -3.190 32.074 -47.330 1.00 43.19 79 ALA A O 1
ATOM 637 N N . ARG A 1 80 ? -2.397 34.164 -47.594 1.00 41.38 80 ARG A N 1
ATOM 638 C CA . ARG A 1 80 ? -1.004 33.844 -47.234 1.00 41.38 80 ARG A CA 1
ATOM 639 C C . ARG A 1 80 ? -0.681 34.021 -45.748 1.00 41.38 80 ARG A C 1
ATOM 641 O O . ARG A 1 80 ? 0.294 33.442 -45.279 1.00 41.38 80 ARG A O 1
ATOM 648 N N . ASN A 1 81 ? -1.521 34.733 -44.998 1.00 45.50 81 ASN A N 1
ATOM 649 C CA . ASN A 1 81 ? -1.287 35.054 -43.586 1.00 45.50 81 ASN A CA 1
ATOM 650 C C . ASN A 1 81 ? -2.185 34.270 -42.620 1.00 45.50 81 ASN A C 1
ATOM 652 O O . ASN A 1 81 ? -2.561 34.778 -41.567 1.00 45.50 81 ASN A O 1
ATOM 656 N N . ARG A 1 82 ? -2.509 33.007 -42.927 1.00 44.41 82 ARG A N 1
ATOM 657 C CA . ARG A 1 82 ? -3.003 32.108 -41.878 1.00 44.41 82 ARG A CA 1
ATOM 658 C C . ARG A 1 82 ? -1.786 31.642 -41.070 1.00 44.41 82 ARG A C 1
ATOM 660 O O . ARG A 1 82 ? -0.927 30.980 -41.660 1.00 44.41 82 ARG A O 1
ATOM 667 N N . PRO A 1 83 ? -1.664 31.956 -39.766 1.00 47.44 83 PRO A N 1
ATOM 668 C CA . PRO A 1 83 ? -0.588 31.389 -38.974 1.00 47.44 83 PRO A CA 1
ATOM 669 C C . PRO A 1 83 ? -0.743 29.869 -39.028 1.00 47.44 83 PRO A C 1
ATOM 671 O O . PRO A 1 83 ? -1.783 29.324 -38.653 1.00 47.44 83 PRO A O 1
ATOM 674 N N . ARG A 1 84 ? 0.272 29.181 -39.565 1.00 49.81 84 ARG A N 1
ATOM 675 C CA . ARG A 1 84 ? 0.417 27.739 -39.372 1.00 49.81 84 ARG A CA 1
ATOM 676 C C . ARG A 1 84 ? 0.525 27.550 -37.866 1.00 49.81 84 ARG A C 1
ATOM 678 O O . ARG A 1 84 ? 1.557 27.875 -37.292 1.00 49.81 84 ARG A O 1
ATOM 685 N N . GLY A 1 85 ? -0.563 27.103 -37.243 1.00 49.47 85 GLY A N 1
ATOM 686 C CA . GLY A 1 85 ? -0.527 26.632 -35.869 1.00 49.47 85 GLY A CA 1
ATOM 687 C C . GLY A 1 85 ? 0.559 25.571 -35.787 1.00 49.47 85 GLY A C 1
ATOM 688 O O . GLY A 1 85 ? 0.493 24.573 -36.505 1.00 49.47 85 GLY A O 1
ATOM 689 N N . ASP A 1 86 ? 1.586 25.856 -34.998 1.00 52.38 86 ASP A N 1
ATOM 690 C CA . ASP A 1 86 ? 2.654 24.919 -34.703 1.00 52.38 86 ASP A CA 1
ATOM 691 C C . ASP A 1 86 ? 2.028 23.672 -34.050 1.00 52.38 86 ASP A C 1
ATOM 693 O O . ASP A 1 86 ? 1.432 23.791 -32.973 1.00 52.38 86 ASP A O 1
ATOM 697 N N . PRO A 1 87 ? 2.093 22.482 -34.679 1.00 51.78 87 PRO A N 1
ATOM 698 C CA . PRO A 1 87 ? 1.538 21.263 -34.099 1.00 51.78 87 PRO A CA 1
ATOM 699 C C . PRO A 1 87 ? 2.288 20.824 -32.833 1.00 51.78 87 PRO A C 1
ATOM 701 O O . PRO A 1 87 ? 1.808 19.936 -32.132 1.00 51.78 87 PRO A O 1
ATOM 704 N N . GLY A 1 88 ? 3.456 21.413 -32.542 1.00 49.34 88 GLY A N 1
ATOM 705 C CA . GLY A 1 88 ? 4.307 21.021 -31.420 1.00 49.34 88 GLY A CA 1
ATOM 706 C C . GLY A 1 88 ? 3.821 21.487 -30.047 1.00 49.34 88 GLY A C 1
ATOM 707 O O . GLY A 1 88 ? 4.155 20.863 -29.044 1.00 49.34 88 GLY A O 1
ATOM 708 N N . ASN A 1 89 ? 2.995 22.535 -29.972 1.00 45.53 89 ASN A N 1
ATOM 709 C CA . ASN A 1 89 ? 2.806 23.261 -28.710 1.00 45.53 89 ASN A CA 1
ATOM 710 C C . ASN A 1 89 ? 1.540 22.900 -27.915 1.00 45.53 89 ASN A C 1
ATOM 712 O O . ASN A 1 89 ? 1.270 23.509 -26.881 1.00 45.53 89 ASN A O 1
ATOM 716 N N . GLN A 1 90 ? 0.744 21.923 -28.368 1.00 45.66 90 GLN A N 1
ATOM 717 C CA . GLN A 1 90 ? -0.443 21.467 -27.622 1.00 45.66 90 GLN A CA 1
ATOM 718 C C . GLN A 1 90 ? -0.131 20.409 -26.547 1.00 45.66 90 GLN A C 1
ATOM 720 O O . GLN A 1 90 ? -1.020 20.056 -25.776 1.00 45.66 90 GLN A O 1
ATOM 725 N N . GLY A 1 91 ? 1.118 19.936 -26.454 1.00 47.34 91 GLY A N 1
ATOM 726 C CA . GLY A 1 91 ? 1.538 18.923 -25.477 1.00 47.34 91 GLY A CA 1
ATOM 727 C C . GLY A 1 91 ? 2.267 19.445 -24.233 1.00 47.34 91 GLY A C 1
ATOM 728 O O . GLY A 1 91 ? 2.426 18.687 -23.288 1.00 47.34 91 GLY A O 1
ATOM 729 N N . GLU A 1 92 ? 2.707 20.706 -24.196 1.00 51.41 92 GLU A N 1
ATOM 730 C CA . GLU A 1 92 ? 3.632 21.193 -23.151 1.00 51.41 92 GLU A CA 1
ATOM 731 C C . GLU A 1 92 ? 2.959 21.733 -21.876 1.00 51.41 92 GLU A C 1
ATOM 733 O O . GLU A 1 92 ? 3.641 22.065 -20.909 1.00 51.41 92 GLU A O 1
ATOM 738 N N . PHE A 1 93 ? 1.626 21.827 -21.829 1.00 53.12 93 PHE A N 1
ATOM 739 C CA . PHE A 1 93 ? 0.933 22.338 -20.636 1.00 53.12 93 PHE A CA 1
ATOM 740 C C . PHE A 1 93 ? 0.855 21.306 -19.496 1.00 53.12 93 PHE A C 1
ATOM 742 O O . PHE A 1 93 ? 0.740 21.670 -18.326 1.00 53.12 93 PHE A O 1
ATOM 749 N N . PHE A 1 94 ? 0.951 20.018 -19.825 1.00 55.03 94 PHE A N 1
ATOM 750 C CA . PHE A 1 94 ? 1.212 18.954 -18.862 1.00 55.03 94 PHE A CA 1
ATOM 751 C C . PHE A 1 94 ? 2.689 18.596 -18.995 1.00 55.03 94 PHE A C 1
ATOM 753 O O . PHE A 1 94 ? 3.116 18.185 -20.067 1.00 55.03 94 PHE A O 1
ATOM 760 N N . GLY A 1 95 ? 3.478 18.811 -17.940 1.00 53.62 95 GLY A N 1
ATOM 761 C CA . GLY A 1 95 ? 4.917 18.560 -17.973 1.00 53.62 95 GLY A CA 1
ATOM 762 C C . GLY A 1 95 ? 5.213 17.142 -18.456 1.00 53.62 95 GLY A C 1
ATOM 763 O O . GLY A 1 95 ? 4.874 16.176 -17.777 1.00 53.62 95 GLY A O 1
ATOM 764 N N . ASN A 1 96 ? 5.833 17.027 -19.631 1.00 62.53 96 ASN A N 1
ATOM 765 C CA . ASN A 1 96 ? 6.454 15.787 -20.070 1.00 62.53 96 ASN A CA 1
ATOM 766 C C . ASN A 1 96 ? 7.700 15.602 -19.209 1.00 62.53 96 ASN A C 1
ATOM 768 O O . ASN A 1 96 ? 8.756 16.166 -19.499 1.00 62.53 96 ASN A O 1
ATOM 772 N N . PHE A 1 97 ? 7.535 14.884 -18.102 1.00 72.56 97 PHE A N 1
ATOM 773 C CA . PHE A 1 97 ? 8.647 14.489 -17.256 1.00 72.56 97 PHE A CA 1
ATOM 774 C C . PHE A 1 97 ? 9.640 13.667 -18.074 1.00 72.56 97 PHE A C 1
ATOM 776 O O . PHE A 1 97 ? 9.281 12.921 -18.991 1.00 72.56 97 PHE A O 1
ATOM 783 N N . THR A 1 98 ? 10.920 13.847 -17.774 1.00 76.19 98 THR A N 1
ATOM 784 C CA . THR A 1 98 ? 11.949 13.002 -18.374 1.00 76.19 98 THR A CA 1
ATOM 785 C C . THR A 1 98 ? 11.826 11.577 -17.818 1.00 76.19 98 THR A C 1
ATOM 787 O O . THR A 1 98 ? 11.452 11.415 -16.654 1.00 76.19 98 THR A O 1
ATOM 790 N N . PRO A 1 99 ? 12.212 10.527 -18.570 1.00 73.62 99 PRO A N 1
ATOM 791 C CA . PRO A 1 99 ? 12.126 9.143 -18.089 1.00 73.62 99 PRO A CA 1
ATOM 792 C C . PRO A 1 99 ? 12.811 8.924 -16.727 1.00 73.62 99 PRO A C 1
ATOM 794 O O . PRO A 1 99 ? 12.361 8.129 -15.906 1.00 73.62 99 PRO A O 1
ATOM 797 N N . SER A 1 100 ? 13.886 9.668 -16.443 1.00 75.44 100 SER A N 1
ATOM 798 C CA . SER A 1 100 ? 14.571 9.660 -15.145 1.00 75.44 100 SER A CA 1
ATOM 799 C C . SER A 1 100 ? 13.740 10.233 -13.992 1.00 75.44 100 SER A C 1
ATOM 801 O O . SER A 1 100 ? 13.836 9.741 -12.868 1.00 75.44 100 SER A O 1
ATOM 803 N N . GLU A 1 101 ? 12.938 11.267 -14.246 1.00 80.94 101 GLU A N 1
ATOM 804 C CA . GLU A 1 101 ? 12.053 11.868 -13.243 1.00 80.94 101 GLU A CA 1
ATOM 805 C C . GLU A 1 101 ? 10.847 10.971 -12.967 1.00 80.94 101 GLU A C 1
ATOM 807 O O . GLU A 1 101 ? 10.464 10.822 -11.807 1.00 80.94 101 GLU A O 1
ATOM 812 N N . ASP A 1 102 ? 10.318 10.295 -13.989 1.00 78.31 102 ASP A N 1
ATOM 813 C CA . ASP A 1 102 ? 9.225 9.330 -13.835 1.00 78.31 102 ASP A CA 1
ATOM 814 C C . ASP A 1 102 ? 9.612 8.176 -12.901 1.00 78.31 102 ASP A C 1
ATOM 816 O O . ASP A 1 102 ? 8.876 7.848 -11.966 1.00 78.31 102 ASP A O 1
ATOM 820 N N . HIS A 1 103 ? 10.806 7.598 -13.082 1.00 78.69 103 HIS A N 1
ATOM 821 C CA . HIS A 1 103 ? 11.312 6.546 -12.194 1.00 78.69 103 HIS A CA 1
ATOM 822 C C . HIS A 1 103 ? 11.541 7.041 -10.758 1.00 78.69 103 HIS A C 1
ATOM 824 O O . HIS A 1 103 ? 11.275 6.308 -9.798 1.00 78.69 103 HIS A O 1
ATOM 830 N N . LEU A 1 104 ? 12.006 8.282 -10.590 1.00 81.44 104 LEU A N 1
ATOM 831 C CA . LEU A 1 104 ? 12.185 8.902 -9.277 1.00 81.44 104 LEU A CA 1
ATOM 832 C C . LEU A 1 104 ? 10.836 9.120 -8.575 1.00 81.44 104 LEU A C 1
ATOM 834 O O . LEU A 1 104 ? 10.688 8.756 -7.406 1.00 81.44 104 LEU A O 1
ATOM 838 N N . ILE A 1 105 ? 9.843 9.661 -9.283 1.00 80.94 105 ILE A N 1
ATOM 839 C CA . ILE A 1 105 ? 8.488 9.877 -8.761 1.00 80.94 105 ILE A CA 1
ATOM 840 C C . ILE A 1 105 ? 7.845 8.537 -8.389 1.00 80.94 105 ILE A C 1
ATOM 842 O O . ILE A 1 105 ? 7.322 8.403 -7.281 1.00 80.94 105 ILE A O 1
ATOM 846 N N . ALA A 1 106 ? 7.937 7.527 -9.257 1.00 77.81 106 ALA A N 1
ATOM 847 C CA . ALA A 1 106 ? 7.428 6.185 -8.984 1.00 77.81 106 ALA A CA 1
ATOM 848 C C . ALA A 1 106 ? 8.085 5.564 -7.740 1.00 77.81 106 ALA A C 1
ATOM 850 O O . ALA A 1 106 ? 7.390 5.023 -6.881 1.00 77.81 106 ALA A O 1
ATOM 851 N N . SER A 1 107 ? 9.404 5.715 -7.587 1.00 78.50 107 SER A N 1
ATOM 852 C CA . SER A 1 107 ? 10.139 5.229 -6.410 1.00 78.50 107 SER A CA 1
ATOM 853 C C . SER A 1 107 ? 9.684 5.923 -5.123 1.00 78.50 107 SER A C 1
ATOM 855 O O . SER A 1 107 ? 9.465 5.269 -4.102 1.00 78.50 107 SER A O 1
ATOM 857 N N . ILE A 1 108 ? 9.488 7.244 -5.162 1.00 82.50 108 ILE A N 1
ATOM 858 C CA . ILE A 1 108 ? 8.975 8.012 -4.019 1.00 82.50 108 ILE A CA 1
ATOM 859 C C . ILE A 1 108 ? 7.553 7.554 -3.662 1.00 82.50 108 ILE A C 1
ATOM 861 O O . ILE A 1 108 ? 7.267 7.306 -2.488 1.00 82.50 108 ILE A O 1
ATOM 865 N N . LEU A 1 109 ? 6.671 7.393 -4.652 1.00 80.19 109 LEU A N 1
ATOM 866 C CA . LEU A 1 109 ? 5.296 6.931 -4.443 1.00 80.19 109 LEU A CA 1
ATOM 867 C C . LEU A 1 109 ? 5.244 5.505 -3.882 1.00 80.19 109 LEU A C 1
ATOM 869 O O . LEU A 1 109 ? 4.488 5.253 -2.942 1.00 80.19 109 LEU A O 1
ATOM 873 N N . ALA A 1 110 ? 6.076 4.596 -4.390 1.00 78.00 110 ALA A N 1
ATOM 874 C CA . ALA A 1 110 ? 6.188 3.229 -3.889 1.00 78.00 110 ALA A CA 1
ATOM 875 C C . ALA A 1 110 ? 6.664 3.201 -2.428 1.00 78.00 110 ALA A C 1
ATOM 877 O O . ALA A 1 110 ? 6.093 2.483 -1.604 1.00 78.00 110 ALA A O 1
ATOM 878 N N . CYS A 1 111 ? 7.646 4.031 -2.067 1.00 77.69 111 CYS A N 1
ATOM 879 C CA . CYS A 1 111 ? 8.100 4.177 -0.683 1.00 77.69 111 CYS A CA 1
ATOM 880 C C . CYS A 1 111 ? 6.979 4.677 0.237 1.00 77.69 111 CYS A C 1
ATOM 882 O O . CYS A 1 111 ? 6.734 4.085 1.289 1.00 77.69 111 CYS A O 1
ATOM 884 N N . VAL A 1 112 ? 6.253 5.724 -0.167 1.00 80.69 112 VAL A N 1
ATOM 885 C CA . VAL A 1 112 ? 5.118 6.253 0.609 1.00 80.69 112 VAL A CA 1
ATOM 886 C C . VAL A 1 112 ? 4.010 5.204 0.754 1.00 80.69 112 VAL A C 1
ATOM 888 O O . VAL A 1 112 ? 3.484 5.017 1.852 1.00 80.69 112 VAL A O 1
ATOM 891 N N . ALA A 1 113 ? 3.686 4.473 -0.315 1.00 79.88 113 ALA A N 1
ATOM 892 C CA . ALA A 1 113 ? 2.693 3.401 -0.293 1.00 79.88 113 ALA A CA 1
ATOM 893 C C . ALA A 1 113 ? 3.112 2.238 0.625 1.00 79.88 113 ALA A C 1
ATOM 895 O O . ALA A 1 113 ? 2.289 1.734 1.391 1.00 79.88 113 ALA A O 1
ATOM 896 N N . THR A 1 114 ? 4.394 1.862 0.602 1.00 81.06 114 THR A N 1
ATOM 897 C CA . THR A 1 114 ? 4.968 0.830 1.481 1.00 81.06 114 THR A CA 1
ATOM 898 C C . THR A 1 114 ? 4.873 1.252 2.941 1.00 81.06 114 THR A C 1
ATOM 900 O O . THR A 1 114 ? 4.414 0.477 3.777 1.00 81.06 114 THR A O 1
ATOM 903 N N . LEU A 1 115 ? 5.256 2.496 3.253 1.00 79.88 115 LEU A N 1
ATOM 904 C CA . LEU A 1 115 ? 5.159 3.050 4.604 1.00 79.88 115 LEU A CA 1
ATOM 905 C C . LEU A 1 115 ? 3.709 3.076 5.087 1.00 79.88 115 LEU A C 1
ATOM 907 O O . LEU A 1 115 ? 3.435 2.673 6.213 1.00 79.88 115 LEU A O 1
ATOM 911 N N . PHE A 1 116 ? 2.771 3.477 4.227 1.00 78.25 116 PHE A N 1
ATOM 912 C CA . PHE A 1 116 ? 1.347 3.422 4.541 1.00 78.25 116 PHE A CA 1
ATOM 913 C C . PHE A 1 116 ? 0.884 1.983 4.839 1.00 78.25 116 PHE A C 1
ATOM 915 O O . PHE A 1 116 ? 0.196 1.751 5.835 1.00 78.25 116 PHE A O 1
ATOM 922 N N . GLY A 1 117 ? 1.280 1.004 4.016 1.00 76.88 117 GLY A N 1
ATOM 923 C CA . GLY A 1 117 ? 0.966 -0.411 4.230 1.00 76.88 117 GLY A CA 1
ATOM 924 C C . GLY A 1 117 ? 1.549 -0.961 5.533 1.00 76.88 117 GLY A C 1
ATOM 925 O O . GLY A 1 117 ? 0.845 -1.622 6.299 1.00 76.88 117 GLY A O 1
ATOM 926 N N . ALA A 1 118 ? 2.795 -0.599 5.843 1.00 77.94 118 ALA A N 1
ATOM 927 C CA . ALA A 1 118 ? 3.506 -1.050 7.033 1.00 77.94 118 ALA A CA 1
ATOM 928 C C . ALA A 1 118 ? 2.820 -0.620 8.340 1.00 77.94 118 ALA A C 1
ATOM 930 O O . ALA A 1 118 ? 2.906 -1.333 9.341 1.00 77.94 118 ALA A O 1
ATOM 931 N N . ILE A 1 119 ? 2.074 0.489 8.347 1.00 74.19 119 ILE A N 1
ATOM 932 C CA . ILE A 1 119 ? 1.323 0.894 9.542 1.00 74.19 119 ILE A CA 1
ATOM 933 C C . ILE A 1 119 ? 0.173 -0.087 9.836 1.00 74.19 119 ILE A C 1
ATOM 935 O O . ILE A 1 119 ? -0.124 -0.356 10.999 1.00 74.19 119 ILE A O 1
ATOM 939 N N . HIS A 1 120 ? -0.418 -0.725 8.820 1.00 73.06 120 HIS A N 1
ATOM 940 C CA . HIS A 1 120 ? -1.390 -1.805 9.040 1.00 73.06 120 HIS A CA 1
ATOM 941 C C . HIS A 1 120 ? -0.744 -3.066 9.635 1.00 73.06 120 HIS A C 1
ATOM 943 O O . HIS A 1 120 ? -1.405 -3.818 10.357 1.00 73.06 120 HIS A O 1
ATOM 949 N N . CYS A 1 121 ? 0.557 -3.268 9.408 1.00 72.81 121 CYS A N 1
ATOM 950 C CA . CYS A 1 121 ? 1.336 -4.300 10.089 1.00 72.81 121 CYS A CA 1
ATOM 951 C C . CYS A 1 121 ? 1.602 -3.956 11.563 1.00 72.81 121 CYS A C 1
ATOM 953 O O . CYS A 1 121 ? 1.837 -4.864 12.348 1.00 72.81 121 CYS A O 1
ATOM 955 N N . PHE A 1 122 ? 1.504 -2.696 12.001 1.00 67.00 122 PHE A N 1
ATOM 956 C CA . PHE A 1 122 ? 1.637 -2.352 13.426 1.00 67.00 122 PHE A CA 1
ATOM 957 C C . PHE A 1 122 ? 0.501 -2.951 14.278 1.00 67.00 122 PHE A C 1
ATOM 959 O O . PHE A 1 122 ? 0.694 -3.305 15.437 1.00 67.00 122 PHE A O 1
ATOM 966 N N . ALA A 1 123 ? -0.665 -3.186 13.669 1.00 66.00 123 ALA A N 1
ATOM 967 C CA . ALA A 1 123 ? -1.798 -3.886 14.274 1.00 66.00 123 ALA A CA 1
ATOM 968 C C . ALA A 1 123 ? -1.627 -5.428 14.353 1.00 66.00 123 ALA A C 1
ATOM 970 O O . ALA A 1 123 ? -2.588 -6.147 14.632 1.00 66.00 123 ALA A O 1
ATOM 971 N N . TRP A 1 124 ? -0.422 -5.969 14.119 1.00 67.69 124 TRP A N 1
ATOM 972 C CA . TRP A 1 124 ? -0.141 -7.417 14.057 1.00 67.69 124 TRP A CA 1
ATOM 973 C C . TRP A 1 124 ? -0.526 -8.206 15.317 1.00 67.69 124 TRP A C 1
ATOM 975 O O . TRP A 1 124 ? -0.880 -9.394 15.236 1.00 67.69 124 TRP A O 1
ATOM 985 N N . SER A 1 125 ? -0.429 -7.555 16.477 1.00 64.12 125 SER A N 1
ATOM 986 C CA . SER A 1 125 ? -0.670 -8.138 17.799 1.00 64.12 125 SER A CA 1
ATOM 987 C C . SER A 1 125 ? -2.061 -7.848 18.364 1.00 64.12 125 SER A C 1
ATOM 989 O O . SER A 1 125 ? -2.355 -8.313 19.467 1.00 64.12 125 SER A O 1
ATOM 991 N N . LEU A 1 126 ? -2.933 -7.140 17.632 1.00 65.00 126 LEU A N 1
ATOM 992 C CA . LEU A 1 126 ? -4.307 -6.927 18.084 1.00 65.00 126 LEU A CA 1
ATOM 993 C C . LEU A 1 126 ? -5.024 -8.276 18.225 1.00 65.00 126 LEU A C 1
ATOM 995 O O . LEU A 1 126 ? -4.935 -9.159 17.362 1.00 65.00 126 LEU A O 1
ATOM 999 N N . GLN A 1 127 ? -5.704 -8.446 19.356 1.00 60.59 127 GLN A N 1
ATOM 1000 C CA . GLN A 1 127 ? -6.430 -9.663 19.694 1.00 60.59 127 GLN A CA 1
ATOM 1001 C C . GLN A 1 127 ? -7.808 -9.606 19.038 1.00 60.59 127 GLN A C 1
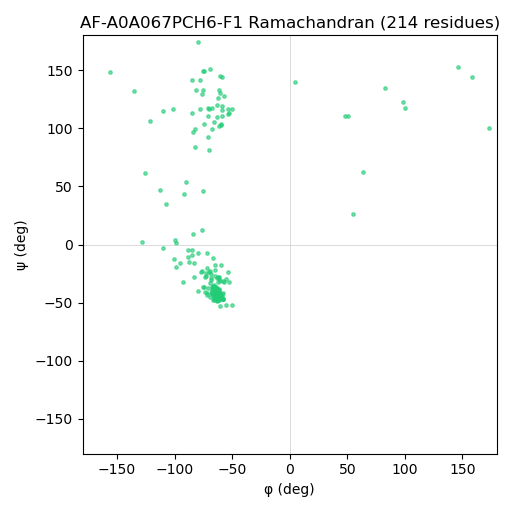ATOM 1003 O O . GLN A 1 127 ? -8.740 -8.993 19.551 1.00 60.59 127 GLN A O 1
ATOM 1008 N N . PHE A 1 128 ? -7.935 -10.245 17.876 1.00 64.62 128 PHE A N 1
ATOM 1009 C CA . PHE A 1 128 ? -9.230 -10.412 17.231 1.00 64.62 128 PHE A CA 1
ATOM 1010 C C . PHE A 1 128 ? -10.010 -11.546 17.914 1.00 64.62 128 PHE A C 1
ATOM 1012 O O . PHE A 1 128 ? -9.431 -12.602 18.175 1.00 64.62 128 PHE A O 1
ATOM 1019 N N . PRO A 1 129 ? -11.338 -11.415 18.091 1.00 65.94 129 PRO A N 1
ATOM 1020 C CA . PRO A 1 129 ? -12.181 -12.473 18.661 1.00 65.94 129 PRO A CA 1
ATOM 1021 C C . PRO A 1 129 ? -12.178 -13.789 17.864 1.00 65.94 129 PRO A C 1
ATOM 1023 O O . PRO A 1 129 ? -12.606 -14.822 18.366 1.00 65.94 129 PRO A O 1
ATOM 1026 N N . SER A 1 130 ? -11.738 -13.760 16.600 1.00 79.56 130 SER A N 1
ATOM 1027 C CA . SER A 1 130 ? -11.705 -14.921 15.707 1.00 79.56 130 SER A CA 1
ATOM 1028 C C . SER A 1 130 ? -10.381 -15.002 14.947 1.00 79.56 130 SER A C 1
ATOM 1030 O O . SER A 1 130 ? -9.988 -14.029 14.294 1.00 79.56 130 SER A O 1
ATOM 1032 N N . SER A 1 131 ? -9.758 -16.182 14.930 1.00 80.44 131 SER A N 1
ATOM 1033 C CA . SER A 1 131 ? -8.475 -16.432 14.253 1.00 80.44 131 SER A CA 1
ATOM 1034 C C . SER A 1 131 ? -8.523 -16.181 12.740 1.00 80.44 131 SER A C 1
ATOM 1036 O O . SER A 1 131 ? -7.538 -15.729 12.164 1.00 80.44 131 SER A O 1
ATOM 1038 N N . LEU A 1 132 ? -9.677 -16.402 12.094 1.00 81.94 132 LEU A N 1
ATOM 1039 C CA . LEU A 1 132 ? -9.856 -16.137 10.662 1.00 81.94 132 LEU A CA 1
ATOM 1040 C C . LEU A 1 132 ? -9.701 -14.647 10.327 1.00 81.94 132 LEU A C 1
ATOM 1042 O O . LEU A 1 132 ? -8.999 -14.302 9.382 1.00 81.94 132 LEU A O 1
ATOM 1046 N N . ARG A 1 133 ? -10.313 -13.754 11.116 1.00 79.75 133 ARG A N 1
ATOM 1047 C CA . ARG A 1 133 ? -10.193 -12.299 10.911 1.00 79.75 133 ARG A CA 1
ATOM 1048 C C . ARG A 1 133 ? -8.755 -11.831 11.113 1.00 79.75 133 ARG A C 1
ATOM 1050 O O . ARG A 1 133 ? -8.255 -11.056 10.309 1.00 79.75 133 ARG A O 1
ATOM 1057 N N . GLN A 1 134 ? -8.063 -12.371 12.114 1.00 81.06 134 GLN A N 1
ATOM 1058 C CA . GLN A 1 134 ? -6.653 -12.056 12.334 1.00 81.06 134 GLN A CA 1
ATOM 1059 C C . GLN A 1 134 ? -5.767 -12.516 11.168 1.00 81.06 134 GLN A C 1
ATOM 1061 O O . GLN A 1 134 ? -4.867 -11.788 10.755 1.00 81.06 134 GLN A O 1
ATOM 1066 N N . LEU A 1 135 ? -6.021 -13.704 10.612 1.00 84.38 135 LEU A N 1
ATOM 1067 C CA . LEU A 1 135 ? -5.276 -14.199 9.455 1.00 84.38 135 LEU A CA 1
ATOM 1068 C C . LEU A 1 135 ? -5.540 -13.341 8.211 1.00 84.38 135 LEU A C 1
ATOM 1070 O O . LEU A 1 135 ? -4.589 -12.923 7.555 1.00 84.38 135 LEU A O 1
ATOM 1074 N N . LEU A 1 136 ? -6.809 -13.034 7.925 1.00 85.75 136 LEU A N 1
ATOM 1075 C CA . LEU A 1 136 ? -7.199 -12.163 6.811 1.00 85.75 136 LEU A CA 1
ATOM 1076 C C . LEU A 1 136 ? -6.559 -10.778 6.929 1.00 85.75 136 LEU A C 1
ATOM 1078 O O . LEU A 1 136 ? -6.058 -10.254 5.935 1.00 85.75 136 LEU A O 1
ATOM 1082 N N . TRP A 1 137 ? -6.520 -10.220 8.141 1.00 85.25 137 TRP A N 1
ATOM 1083 C CA . TRP A 1 137 ? -5.837 -8.962 8.421 1.00 85.25 137 TRP A CA 1
ATOM 1084 C C . TRP A 1 137 ? -4.344 -9.047 8.108 1.00 85.25 137 TRP A C 1
ATOM 1086 O O . TRP A 1 137 ? -3.833 -8.233 7.346 1.00 85.25 137 TRP A O 1
ATOM 1096 N N . ARG A 1 138 ? -3.644 -10.049 8.655 1.00 87.62 138 ARG A N 1
ATOM 1097 C CA . ARG A 1 138 ? -2.191 -10.212 8.484 1.00 87.62 138 ARG A CA 1
ATOM 1098 C C . ARG A 1 138 ? -1.798 -10.414 7.029 1.00 87.62 138 ARG A C 1
ATOM 1100 O O . ARG A 1 138 ? -0.870 -9.760 6.564 1.00 87.62 138 ARG A O 1
ATOM 1107 N N . VAL A 1 139 ? -2.510 -11.289 6.317 1.00 88.88 139 VAL A N 1
ATOM 1108 C CA . VAL A 1 139 ? -2.258 -11.537 4.892 1.00 88.88 139 VAL A CA 1
ATOM 1109 C C . VAL A 1 139 ? -2.503 -10.258 4.097 1.00 88.88 139 VAL A C 1
ATOM 1111 O O . VAL A 1 139 ? -1.623 -9.841 3.357 1.00 88.88 139 VAL A O 1
ATOM 1114 N N . SER A 1 140 ? -3.630 -9.576 4.319 1.00 88.94 140 SER A N 1
ATOM 1115 C CA . SER A 1 140 ? -3.950 -8.341 3.592 1.00 88.94 140 SER A CA 1
ATOM 1116 C C . SER A 1 140 ? -2.954 -7.216 3.884 1.00 88.94 140 SER A C 1
ATOM 1118 O O . SER A 1 140 ? -2.524 -6.534 2.958 1.00 88.94 140 SER A O 1
ATOM 1120 N N . ALA A 1 141 ? -2.553 -7.039 5.147 1.00 88.12 141 ALA A N 1
ATOM 1121 C CA . ALA A 1 141 ? -1.564 -6.047 5.567 1.00 88.12 141 ALA A CA 1
ATOM 1122 C C . ALA A 1 141 ? -0.183 -6.314 4.941 1.00 88.12 141 ALA A C 1
ATOM 1124 O O . ALA A 1 141 ? 0.458 -5.389 4.440 1.00 88.12 141 ALA A O 1
ATOM 1125 N N . LEU A 1 142 ? 0.249 -7.580 4.896 1.00 90.12 142 LEU A N 1
ATOM 1126 C CA . LEU A 1 142 ? 1.476 -7.970 4.199 1.00 90.12 142 LEU A CA 1
ATOM 1127 C C . LEU A 1 142 ? 1.369 -7.702 2.697 1.00 90.12 142 LEU A C 1
ATOM 1129 O O . LEU A 1 142 ? 2.271 -7.080 2.146 1.00 90.12 142 LEU A O 1
ATOM 1133 N N . THR A 1 143 ? 0.257 -8.080 2.060 1.00 91.06 143 THR A N 1
ATOM 1134 C CA . THR A 1 143 ? 0.036 -7.860 0.623 1.00 91.06 143 THR A CA 1
ATOM 1135 C C . THR A 1 143 ? 0.113 -6.382 0.249 1.00 91.06 143 THR A C 1
ATOM 1137 O O . THR A 1 143 ? 0.815 -6.041 -0.699 1.00 91.06 143 THR A O 1
ATOM 1140 N N . ILE A 1 144 ? -0.544 -5.481 0.991 1.00 90.00 144 ILE A N 1
ATOM 1141 C CA . ILE A 1 144 ? -0.483 -4.040 0.679 1.00 90.00 144 ILE A CA 1
ATOM 1142 C C . ILE A 1 144 ? 0.891 -3.422 0.963 1.00 90.00 144 ILE A C 1
ATOM 1144 O O . ILE A 1 144 ? 1.220 -2.399 0.369 1.00 90.00 144 ILE A O 1
ATOM 1148 N N . THR A 1 145 ? 1.680 -4.024 1.857 1.00 90.31 145 THR A N 1
ATOM 1149 C CA . THR A 1 145 ? 3.041 -3.567 2.171 1.00 90.31 145 THR A CA 1
ATOM 1150 C C . THR A 1 145 ? 4.033 -4.045 1.113 1.00 90.31 145 THR A C 1
ATOM 1152 O O . THR A 1 145 ? 4.913 -3.290 0.715 1.00 90.31 145 THR A O 1
ATOM 1155 N N . SER A 1 146 ? 3.895 -5.282 0.627 1.00 90.31 146 SER A N 1
ATOM 1156 C CA . SER A 1 146 ? 4.810 -5.858 -0.361 1.00 90.31 146 SER A CA 1
ATOM 1157 C C . SER A 1 146 ? 4.488 -5.469 -1.805 1.00 90.31 146 SER A C 1
ATOM 1159 O O . SER A 1 146 ? 5.404 -5.430 -2.617 1.00 90.31 146 SER A O 1
ATOM 1161 N N . ALA A 1 147 ? 3.226 -5.181 -2.147 1.00 89.94 147 ALA A N 1
ATOM 1162 C CA . ALA A 1 147 ? 2.803 -4.818 -3.507 1.00 89.94 147 ALA A CA 1
ATOM 1163 C C . ALA A 1 147 ? 3.653 -3.705 -4.169 1.00 89.94 147 ALA A C 1
ATOM 1165 O O . ALA A 1 147 ? 4.192 -3.960 -5.244 1.00 89.94 147 ALA A O 1
ATOM 1166 N N . PRO A 1 148 ? 3.877 -2.529 -3.545 1.00 88.62 148 PRO A N 1
ATOM 1167 C CA . PRO A 1 148 ? 4.724 -1.484 -4.139 1.00 88.62 148 PRO A CA 1
ATOM 1168 C C . PRO A 1 148 ? 6.192 -1.906 -4.327 1.00 88.62 148 PRO A C 1
ATOM 1170 O O . PRO A 1 148 ? 6.854 -1.438 -5.249 1.00 88.62 148 PRO A O 1
ATOM 1173 N N . ILE A 1 149 ? 6.710 -2.806 -3.483 1.00 89.50 149 ILE A N 1
ATOM 1174 C CA . ILE A 1 149 ? 8.070 -3.352 -3.626 1.00 89.50 149 ILE A CA 1
ATOM 1175 C C . ILE A 1 149 ? 8.131 -4.303 -4.826 1.00 89.50 149 ILE A C 1
ATOM 1177 O O . ILE A 1 149 ? 9.090 -4.265 -5.593 1.00 89.50 149 ILE A O 1
ATOM 1181 N N . ILE A 1 150 ? 7.106 -5.142 -5.000 1.00 91.94 150 ILE A N 1
ATOM 1182 C CA . ILE A 1 150 ? 6.994 -6.060 -6.138 1.00 91.94 150 ILE A CA 1
ATOM 1183 C C . ILE A 1 150 ? 6.927 -5.271 -7.448 1.00 91.94 150 ILE A C 1
ATOM 1185 O O . ILE A 1 150 ? 7.648 -5.612 -8.376 1.00 91.94 150 ILE A O 1
ATOM 1189 N N . GLU A 1 151 ? 6.140 -4.195 -7.509 1.00 88.12 151 GLU A N 1
ATOM 1190 C CA . GLU A 1 151 ? 6.052 -3.341 -8.704 1.00 88.12 151 GLU A CA 1
ATOM 1191 C C . GLU A 1 151 ? 7.376 -2.627 -9.021 1.00 88.12 151 GLU A C 1
ATOM 1193 O O . GLU A 1 151 ? 7.752 -2.519 -10.187 1.00 88.12 151 GLU A O 1
ATOM 1198 N N . LEU A 1 152 ? 8.133 -2.199 -8.002 1.00 87.81 152 LEU A N 1
ATOM 1199 C CA . LEU A 1 152 ? 9.464 -1.624 -8.211 1.00 87.81 152 LEU A CA 1
ATOM 1200 C C . LEU A 1 152 ? 10.441 -2.659 -8.789 1.00 87.81 152 LEU A C 1
ATOM 1202 O O . LEU A 1 152 ? 11.184 -2.359 -9.722 1.00 87.81 152 LEU A O 1
ATOM 1206 N N . LEU A 1 153 ? 10.435 -3.879 -8.245 1.00 90.38 153 LEU A N 1
ATOM 1207 C CA . LEU A 1 153 ? 11.272 -4.970 -8.746 1.00 90.38 153 LEU A CA 1
ATOM 1208 C C . LEU A 1 153 ? 10.873 -5.378 -10.167 1.00 90.38 153 LEU A C 1
ATOM 1210 O O . LEU A 1 153 ? 11.753 -5.575 -11.000 1.00 90.38 153 LEU A O 1
ATOM 1214 N N . ASP A 1 154 ? 9.575 -5.461 -10.455 1.00 89.94 154 ASP A N 1
ATOM 1215 C CA . ASP A 1 154 ? 9.057 -5.779 -11.786 1.00 89.94 154 ASP A CA 1
ATOM 1216 C C . ASP A 1 154 ? 9.482 -4.722 -12.817 1.00 89.94 154 ASP A C 1
ATOM 1218 O O . ASP A 1 154 ? 9.983 -5.073 -13.881 1.00 89.94 154 ASP A O 1
ATOM 1222 N N . ALA A 1 155 ? 9.428 -3.431 -12.471 1.00 86.75 155 ALA A N 1
ATOM 1223 C CA . ALA A 1 155 ? 9.917 -2.351 -13.332 1.00 86.75 155 ALA A CA 1
ATOM 1224 C C . ALA A 1 155 ? 11.434 -2.429 -13.603 1.00 86.75 155 ALA A C 1
ATOM 1226 O O . ALA A 1 155 ? 11.884 -2.182 -14.727 1.00 86.75 155 ALA A O 1
ATOM 1227 N N . VAL A 1 156 ? 12.240 -2.795 -12.600 1.00 88.62 156 VAL A N 1
ATOM 1228 C CA . VAL A 1 156 ? 13.691 -3.011 -12.769 1.00 88.62 156 VAL A CA 1
ATOM 1229 C C . VAL A 1 156 ? 13.967 -4.230 -13.654 1.00 88.62 156 VAL A C 1
ATOM 1231 O O . VAL A 1 156 ? 14.826 -4.181 -14.534 1.00 88.62 156 VAL A O 1
ATOM 1234 N N . VAL A 1 157 ? 13.231 -5.327 -13.468 1.00 88.56 157 VAL A N 1
ATOM 1235 C CA . VAL A 1 157 ? 13.382 -6.539 -14.287 1.00 88.56 157 VAL A CA 1
ATOM 1236 C C . VAL A 1 157 ? 12.957 -6.259 -15.729 1.00 88.56 157 VAL A C 1
ATOM 1238 O O . VAL A 1 157 ? 13.716 -6.551 -16.652 1.00 88.56 157 VAL A O 1
ATOM 1241 N N . ALA A 1 158 ? 11.804 -5.623 -15.932 1.00 88.06 158 ALA A N 1
ATOM 1242 C CA . ALA A 1 158 ? 11.297 -5.259 -17.252 1.00 88.06 158 ALA A CA 1
ATOM 1243 C C . ALA A 1 158 ? 12.222 -4.286 -18.002 1.00 88.06 158 ALA A C 1
ATOM 1245 O O . ALA A 1 158 ? 12.283 -4.341 -19.225 1.00 88.06 158 ALA A O 1
ATOM 1246 N N . SER A 1 159 ? 12.967 -3.429 -17.292 1.00 85.38 159 SER A N 1
ATOM 1247 C CA . SER A 1 159 ? 13.970 -2.543 -17.909 1.00 85.38 159 SER A CA 1
ATOM 1248 C C . SER A 1 159 ? 15.330 -3.209 -18.151 1.00 85.38 159 SER A C 1
ATOM 1250 O O . SER A 1 159 ? 16.130 -2.684 -18.920 1.00 85.38 159 SER A O 1
ATOM 1252 N N . THR A 1 160 ? 15.605 -4.358 -17.524 1.00 89.06 160 THR A N 1
ATOM 1253 C CA . THR A 1 160 ? 16.877 -5.089 -17.675 1.00 89.06 160 THR A CA 1
ATOM 1254 C C . THR A 1 16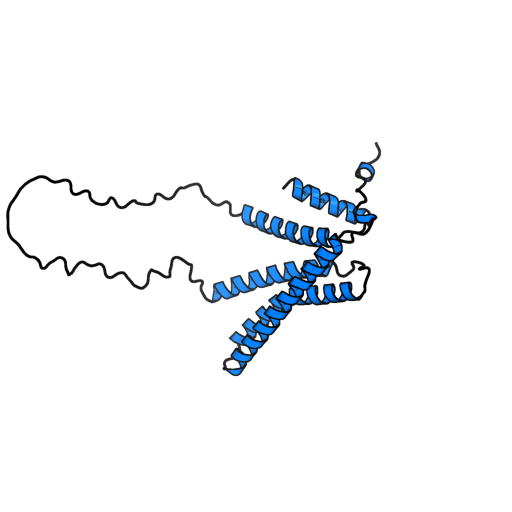0 ? 16.811 -6.155 -18.773 1.00 89.06 160 THR A C 1
ATOM 1256 O O . THR A 1 160 ? 17.823 -6.454 -19.408 1.00 89.06 160 THR A O 1
ATOM 1259 N N . PHE A 1 161 ? 15.639 -6.758 -18.985 1.00 90.19 161 PHE A N 1
ATOM 1260 C CA . PHE A 1 161 ? 15.451 -7.870 -19.915 1.00 90.19 161 PHE A CA 1
ATOM 1261 C C . PHE A 1 161 ? 14.638 -7.457 -21.144 1.00 90.19 161 PHE A C 1
ATOM 1263 O O . PHE A 1 161 ? 13.435 -7.225 -21.054 1.00 90.19 161 PHE A O 1
ATOM 1270 N N . ASP A 1 162 ? 15.277 -7.484 -22.313 1.00 87.31 162 ASP A N 1
ATOM 1271 C CA . ASP A 1 162 ? 14.600 -7.286 -23.593 1.00 87.31 162 ASP A CA 1
ATOM 1272 C C . ASP A 1 162 ? 13.918 -8.574 -24.081 1.00 87.31 162 ASP A C 1
ATOM 1274 O O . ASP A 1 162 ? 14.517 -9.652 -24.126 1.00 87.31 162 ASP A O 1
ATOM 1278 N N . GLY A 1 163 ? 12.657 -8.458 -24.509 1.00 92.44 163 GLY A N 1
ATOM 1279 C CA . GLY A 1 163 ? 11.945 -9.522 -25.220 1.00 92.44 163 GLY A CA 1
ATOM 1280 C C . GLY A 1 163 ? 10.449 -9.593 -24.922 1.00 92.44 163 GLY A C 1
ATOM 1281 O O . GLY A 1 163 ? 9.986 -9.253 -23.837 1.00 92.44 163 GLY A O 1
ATOM 1282 N N . SER A 1 164 ? 9.676 -10.109 -25.883 1.00 91.50 164 SER A N 1
ATOM 1283 C CA . SER A 1 164 ? 8.211 -10.214 -25.771 1.00 91.50 164 SER A CA 1
ATOM 1284 C C . SER A 1 164 ? 7.744 -11.106 -24.618 1.00 91.50 164 SER A C 1
ATOM 1286 O O . SER A 1 164 ? 6.662 -10.908 -24.083 1.00 91.50 164 SER A O 1
ATOM 1288 N N . VAL A 1 165 ? 8.543 -12.101 -24.223 1.00 90.31 165 VAL A N 1
ATOM 1289 C CA . VAL A 1 165 ? 8.204 -12.969 -23.085 1.00 90.31 165 VAL A CA 1
ATOM 1290 C C . VAL A 1 165 ? 8.346 -12.208 -21.767 1.00 90.31 165 VAL A C 1
ATOM 1292 O O . VAL A 1 165 ? 7.455 -12.295 -20.929 1.00 90.31 165 VAL A O 1
ATOM 1295 N N . ALA A 1 166 ? 9.420 -11.431 -21.597 1.00 89.38 166 ALA A N 1
ATOM 1296 C CA . ALA A 1 166 ? 9.643 -10.632 -20.394 1.00 89.38 166 ALA A CA 1
ATOM 1297 C C . ALA A 1 166 ? 8.544 -9.575 -20.218 1.00 89.38 166 ALA A C 1
ATOM 1299 O O . ALA A 1 166 ? 7.987 -9.446 -19.130 1.00 89.38 166 ALA A O 1
ATOM 1300 N N . THR A 1 167 ? 8.151 -8.897 -21.302 1.00 88.62 167 THR A N 1
ATOM 1301 C CA . THR A 1 167 ? 7.070 -7.903 -21.256 1.00 88.62 167 THR A CA 1
ATOM 1302 C C . THR A 1 167 ? 5.713 -8.527 -20.936 1.00 88.62 167 THR A C 1
ATOM 1304 O O . THR A 1 167 ? 4.972 -7.988 -20.119 1.00 88.62 167 THR A O 1
ATOM 1307 N N . VAL A 1 168 ? 5.384 -9.689 -21.512 1.00 92.94 168 VAL A N 1
ATOM 1308 C CA . VAL A 1 168 ? 4.136 -10.399 -21.183 1.00 92.94 168 VAL A CA 1
ATOM 1309 C C . VAL A 1 168 ? 4.126 -10.855 -19.723 1.00 92.94 168 VAL A C 1
ATOM 1311 O O . VAL A 1 168 ? 3.107 -10.701 -19.052 1.00 92.94 168 VAL A O 1
ATOM 1314 N N . LEU A 1 169 ? 5.243 -11.380 -19.208 1.00 91.88 169 LEU A N 1
ATOM 1315 C CA . LEU A 1 169 ? 5.349 -11.790 -17.805 1.00 91.88 169 LEU A CA 1
ATOM 1316 C C . LEU A 1 169 ? 5.180 -10.607 -16.843 1.00 91.88 169 LEU A C 1
ATOM 1318 O O . LEU A 1 169 ? 4.429 -10.743 -15.878 1.00 91.88 169 LEU A O 1
ATOM 1322 N N . ALA A 1 170 ? 5.795 -9.457 -17.137 1.00 91.31 170 ALA A N 1
ATOM 1323 C CA . ALA A 1 170 ? 5.632 -8.233 -16.351 1.00 91.31 170 ALA A CA 1
ATOM 1324 C C . ALA A 1 170 ? 4.167 -7.760 -16.336 1.00 91.31 170 ALA A C 1
ATOM 1326 O O . ALA A 1 170 ? 3.591 -7.519 -15.279 1.00 91.31 170 ALA A O 1
ATOM 1327 N N . LEU A 1 171 ? 3.491 -7.742 -17.492 1.00 91.25 171 LEU A N 1
ATOM 1328 C CA . LEU A 1 171 ? 2.070 -7.367 -17.565 1.00 91.25 171 LEU A CA 1
ATOM 1329 C C . LEU A 1 171 ? 1.161 -8.322 -16.776 1.00 91.25 171 LEU A C 1
ATOM 1331 O O . LEU A 1 171 ? 0.218 -7.885 -16.112 1.00 91.25 171 LEU A O 1
ATOM 1335 N N . VAL A 1 172 ? 1.43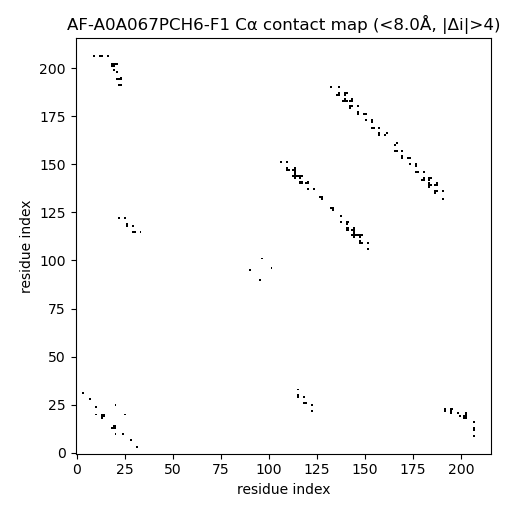9 -9.627 -16.827 1.00 94.94 172 VAL A N 1
ATOM 1336 C CA . VAL A 1 172 ? 0.699 -10.627 -16.046 1.00 94.94 172 VAL A CA 1
ATOM 1337 C C . VAL A 1 172 ? 0.940 -10.428 -14.548 1.00 94.94 172 VAL A C 1
ATOM 1339 O O . VAL A 1 172 ? -0.020 -10.429 -13.774 1.00 94.94 172 VAL A O 1
ATOM 1342 N N . LEU A 1 173 ? 2.192 -10.222 -14.130 1.00 92.88 173 LEU A N 1
ATOM 1343 C CA . LEU A 1 173 ? 2.542 -9.989 -12.728 1.00 92.88 173 LEU A CA 1
ATOM 1344 C C . LEU A 1 173 ? 1.925 -8.688 -12.196 1.00 92.88 173 LEU A C 1
ATOM 1346 O O . LEU A 1 173 ? 1.370 -8.685 -11.094 1.00 92.88 173 LEU A O 1
ATOM 1350 N N . MET A 1 174 ? 1.944 -7.621 -12.995 1.00 90.00 174 MET A N 1
ATOM 1351 C CA . MET A 1 174 ? 1.283 -6.348 -12.705 1.00 90.00 174 MET A CA 1
ATOM 1352 C C . MET A 1 174 ? -0.221 -6.545 -12.481 1.00 90.00 174 MET A C 1
ATOM 1354 O O . MET A 1 174 ? -0.765 -6.083 -11.478 1.00 90.00 174 MET A O 1
ATOM 1358 N N . PHE A 1 175 ? -0.90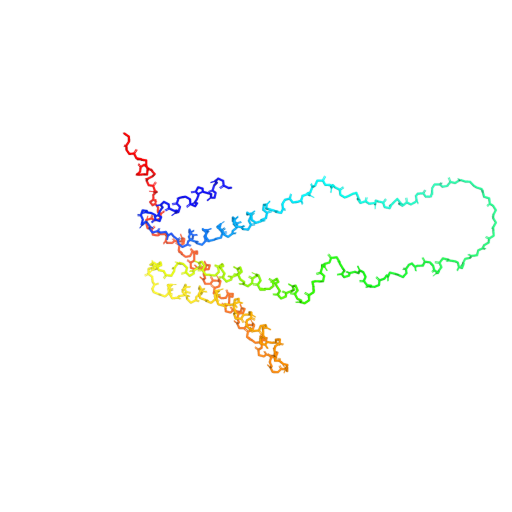2 -7.292 -13.356 1.00 94.25 175 PHE A N 1
ATOM 1359 C CA . PHE A 1 175 ? -2.338 -7.555 -13.213 1.00 94.25 175 PHE A CA 1
ATOM 1360 C C . PHE A 1 175 ? -2.668 -8.379 -11.956 1.00 94.25 175 PHE A C 1
ATOM 1362 O O . PHE A 1 175 ? -3.611 -8.067 -11.218 1.00 94.25 175 PHE A O 1
ATOM 1369 N N . ILE A 1 176 ? -1.881 -9.421 -11.677 1.00 95.31 176 ILE A N 1
ATOM 1370 C CA . ILE A 1 176 ? -2.038 -10.249 -10.472 1.00 95.31 176 ILE A CA 1
ATOM 1371 C C . ILE A 1 176 ? -1.827 -9.403 -9.210 1.00 95.31 176 ILE A C 1
ATOM 1373 O O . ILE A 1 176 ? -2.626 -9.468 -8.276 1.00 95.31 176 ILE A O 1
ATOM 1377 N N . THR A 1 177 ? -0.785 -8.574 -9.187 1.00 91.81 177 THR A N 1
ATOM 1378 C CA . THR A 1 177 ? -0.462 -7.734 -8.027 1.00 91.81 177 THR A CA 1
ATOM 1379 C C . THR A 1 177 ? -1.533 -6.666 -7.805 1.00 91.81 177 THR A C 1
ATOM 1381 O O . THR A 1 177 ? -2.000 -6.503 -6.676 1.00 91.81 177 THR A O 1
ATOM 1384 N N . ALA A 1 178 ? -2.022 -6.019 -8.869 1.00 89.25 178 ALA A N 1
ATOM 1385 C CA . ALA A 1 178 ? -3.097 -5.030 -8.792 1.00 89.25 178 ALA A CA 1
ATOM 1386 C C . ALA A 1 178 ? -4.407 -5.632 -8.253 1.00 89.25 178 ALA A C 1
ATOM 1388 O O . ALA A 1 178 ? -5.045 -5.066 -7.362 1.00 89.25 178 ALA A O 1
ATOM 1389 N N . THR A 1 179 ? -4.804 -6.808 -8.746 1.00 92.25 179 THR A N 1
ATOM 1390 C CA . THR A 1 179 ? -6.022 -7.490 -8.274 1.00 92.25 179 THR A CA 1
ATOM 1391 C C . THR A 1 179 ? -5.896 -7.950 -6.822 1.00 92.25 179 THR A C 1
ATOM 1393 O O . THR A 1 179 ? -6.813 -7.720 -6.026 1.00 92.25 179 THR A O 1
ATOM 1396 N N . ALA A 1 180 ? -4.750 -8.520 -6.439 1.00 93.06 180 ALA A N 1
ATOM 1397 C CA . ALA A 1 180 ? -4.463 -8.891 -5.055 1.00 93.06 180 ALA A CA 1
ATOM 1398 C C . ALA A 1 180 ? -4.471 -7.670 -4.118 1.00 93.06 180 ALA A C 1
ATOM 1400 O O . ALA A 1 180 ? -5.038 -7.736 -3.024 1.00 93.06 180 ALA A O 1
ATOM 1401 N N . TYR A 1 181 ? -3.912 -6.538 -4.556 1.00 89.69 181 TYR A N 1
ATOM 1402 C CA . TYR A 1 181 ? -3.918 -5.284 -3.806 1.00 89.69 181 TYR A CA 1
ATOM 1403 C C . TYR A 1 181 ? -5.341 -4.762 -3.571 1.00 89.69 181 TYR A C 1
ATOM 1405 O O . TYR A 1 181 ? -5.695 -4.430 -2.436 1.00 89.69 181 TYR A O 1
ATOM 1413 N N . ILE A 1 182 ? -6.188 -4.742 -4.607 1.00 91.00 182 ILE A N 1
ATOM 1414 C CA . ILE A 1 182 ? -7.592 -4.318 -4.481 1.00 91.00 182 ILE A CA 1
ATOM 1415 C C . ILE A 1 182 ? -8.344 -5.234 -3.506 1.00 91.00 182 ILE A C 1
ATOM 1417 O O . ILE A 1 182 ? -9.033 -4.744 -2.610 1.00 91.00 182 ILE A O 1
ATOM 1421 N N . ALA A 1 183 ? -8.181 -6.553 -3.621 1.00 92.50 183 ALA A N 1
ATOM 1422 C CA . ALA A 1 183 ? -8.829 -7.510 -2.724 1.00 92.50 183 ALA A CA 1
ATOM 1423 C C . ALA A 1 183 ? -8.377 -7.343 -1.260 1.00 92.50 183 ALA A C 1
ATOM 1425 O O . ALA A 1 183 ? -9.209 -7.331 -0.345 1.00 92.50 183 ALA A O 1
ATOM 1426 N N . ALA A 1 184 ? -7.074 -7.153 -1.028 1.00 89.75 184 ALA A N 1
ATOM 1427 C CA . ALA A 1 184 ? -6.520 -6.880 0.296 1.00 89.75 184 ALA A CA 1
ATOM 1428 C C . ALA A 1 184 ? -7.074 -5.568 0.878 1.00 89.75 184 ALA A C 1
ATOM 1430 O O . ALA A 1 184 ? -7.469 -5.516 2.044 1.00 89.75 184 ALA A O 1
ATOM 1431 N N . ARG A 1 185 ? -7.193 -4.520 0.053 1.00 86.94 185 ARG A N 1
ATOM 1432 C CA . ARG A 1 185 ? -7.796 -3.239 0.448 1.00 86.94 185 ARG A CA 1
ATOM 1433 C C . ARG A 1 185 ? -9.258 -3.385 0.848 1.00 86.94 185 ARG A C 1
ATOM 1435 O O . ARG A 1 185 ? -9.639 -2.897 1.910 1.00 86.94 185 ARG A O 1
ATOM 1442 N N . VAL A 1 186 ? -10.059 -4.080 0.043 1.00 89.69 186 VAL A N 1
ATOM 1443 C CA . VAL A 1 186 ? -11.466 -4.354 0.371 1.00 89.69 186 VAL A CA 1
ATOM 1444 C C . VAL A 1 186 ? -11.565 -5.148 1.673 1.00 89.69 186 VAL A C 1
ATOM 1446 O O . VAL A 1 186 ? -12.376 -4.810 2.529 1.00 89.69 186 VAL A O 1
ATOM 1449 N N . THR A 1 187 ? -10.703 -6.146 1.871 1.00 88.56 187 THR A N 1
ATOM 1450 C CA . THR A 1 187 ? -10.692 -6.962 3.094 1.00 88.56 187 THR A CA 1
ATOM 1451 C C . THR A 1 187 ? -10.384 -6.126 4.333 1.00 88.56 187 THR A C 1
ATOM 1453 O O . THR A 1 187 ? -11.105 -6.229 5.326 1.00 88.56 187 THR A O 1
ATOM 1456 N N . LEU A 1 188 ? -9.368 -5.257 4.278 1.00 85.19 188 LEU A N 1
ATOM 1457 C CA . LEU A 1 188 ? -9.049 -4.355 5.387 1.00 85.19 188 LEU A CA 1
ATOM 1458 C C . LEU A 1 188 ? -10.199 -3.388 5.681 1.00 85.19 188 LEU A C 1
ATOM 1460 O O . LEU A 1 188 ? -10.514 -3.180 6.847 1.00 85.19 188 LEU A O 1
ATOM 1464 N N . LEU A 1 189 ? -10.867 -2.849 4.654 1.00 85.06 189 LEU A N 1
ATOM 1465 C CA . LEU A 1 189 ? -12.051 -2.003 4.841 1.00 85.06 189 LEU A CA 1
ATOM 1466 C C . LEU A 1 189 ? -13.201 -2.776 5.499 1.00 85.06 189 LEU A C 1
ATOM 1468 O O . LEU A 1 189 ? -13.792 -2.312 6.469 1.00 85.06 189 LEU A O 1
ATOM 1472 N N . VAL A 1 190 ? -13.514 -3.977 5.016 1.00 87.06 190 VAL A N 1
ATOM 1473 C CA . VAL A 1 190 ? -14.588 -4.802 5.590 1.00 87.06 190 VAL A CA 1
ATOM 1474 C C . VAL A 1 190 ? -14.293 -5.151 7.050 1.00 87.06 190 VAL A C 1
ATOM 1476 O O . VAL A 1 190 ? -15.201 -5.091 7.884 1.00 87.06 190 VAL A O 1
ATOM 1479 N N . LEU A 1 191 ? -13.041 -5.481 7.382 1.00 81.81 191 LEU A N 1
ATOM 1480 C CA . LEU A 1 191 ? -12.639 -5.761 8.760 1.00 81.81 191 LEU A CA 1
ATOM 1481 C C . LEU A 1 191 ? -12.769 -4.524 9.649 1.00 81.81 191 LEU A C 1
ATOM 1483 O O . LEU A 1 191 ? -13.419 -4.625 10.687 1.00 81.81 191 LEU A O 1
ATOM 1487 N N . THR A 1 192 ? -12.274 -3.357 9.225 1.00 81.94 192 THR A N 1
ATOM 1488 C CA . THR A 1 192 ? -12.392 -2.130 10.031 1.00 81.94 192 THR A CA 1
ATOM 1489 C C . THR A 1 192 ? -13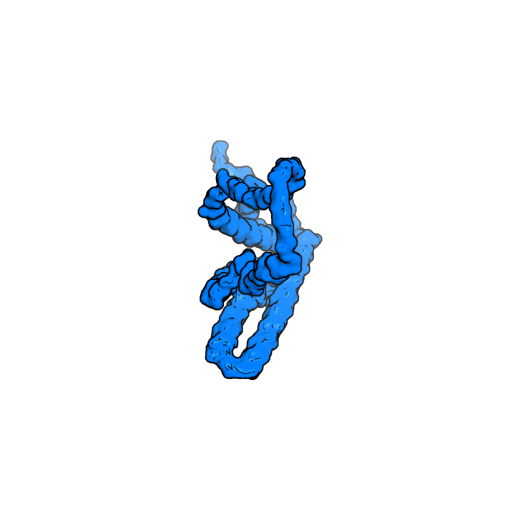.851 -1.742 10.278 1.00 81.94 192 THR A C 1
ATOM 1491 O O . THR A 1 192 ? -14.215 -1.431 11.413 1.00 81.94 192 THR A O 1
ATOM 1494 N N . PHE A 1 193 ? -14.727 -1.838 9.270 1.00 81.38 193 PHE A N 1
ATOM 1495 C CA . PHE A 1 193 ? -16.165 -1.595 9.449 1.00 81.38 193 PHE A CA 1
ATOM 1496 C C . PHE A 1 193 ? -16.838 -2.633 10.354 1.00 81.38 193 PHE A C 1
ATOM 1498 O O . PHE A 1 193 ? -17.718 -2.297 11.149 1.00 81.38 193 PHE A O 1
ATOM 1505 N N . THR A 1 194 ? -16.424 -3.896 10.272 1.00 77.75 194 THR A N 1
ATOM 1506 C CA . THR A 1 194 ? -16.952 -4.953 11.147 1.00 77.75 194 THR A CA 1
ATOM 1507 C C . THR A 1 194 ? -16.532 -4.736 12.601 1.00 77.75 194 THR A C 1
ATOM 1509 O O . THR A 1 194 ? -17.334 -4.972 13.510 1.00 77.75 194 THR A O 1
ATOM 1512 N N . SER A 1 195 ? -15.316 -4.239 12.824 1.00 70.19 195 SER A N 1
ATOM 1513 C CA . SER A 1 195 ? -14.793 -3.887 14.146 1.00 70.19 195 SER A CA 1
ATOM 1514 C C . SER A 1 195 ? -15.506 -2.674 14.752 1.00 70.19 195 SER A C 1
ATOM 1516 O O . SER A 1 195 ? -15.700 -2.632 15.963 1.00 70.19 195 SER A O 1
ATOM 1518 N N . LEU A 1 196 ? -16.017 -1.746 13.930 1.00 71.88 196 LEU A N 1
ATOM 1519 C CA . LEU A 1 196 ? -16.898 -0.668 14.406 1.00 71.88 196 LEU A CA 1
ATOM 1520 C C . LEU A 1 196 ? -18.267 -1.161 14.860 1.00 71.88 196 LEU A C 1
ATOM 1522 O O . LEU A 1 196 ? -18.861 -0.595 15.772 1.00 71.88 196 LEU A O 1
ATOM 1526 N N . ARG A 1 197 ? -18.793 -2.205 14.220 1.00 74.50 197 ARG A N 1
ATOM 1527 C CA . ARG A 1 197 ? -20.122 -2.725 14.554 1.00 74.50 197 ARG A CA 1
ATOM 1528 C C . ARG A 1 197 ? -20.140 -3.485 15.883 1.00 74.50 197 ARG A C 1
ATOM 1530 O O . ARG A 1 197 ? -21.180 -3.528 16.528 1.00 74.50 197 ARG A O 1
ATOM 1537 N N . ASN A 1 198 ? -19.015 -4.079 16.277 1.00 66.69 198 ASN A N 1
ATOM 1538 C CA . ASN A 1 198 ? -18.888 -4.880 17.496 1.00 66.69 198 ASN A CA 1
ATOM 1539 C C . ASN A 1 198 ? -17.732 -4.357 18.356 1.00 66.69 198 ASN A C 1
ATOM 1541 O O . ASN A 1 198 ? -16.749 -5.065 18.580 1.00 66.69 198 ASN A O 1
ATOM 1545 N N . LEU A 1 199 ? -17.838 -3.102 18.794 1.00 63.66 199 LEU A N 1
ATOM 1546 C CA . LEU A 1 199 ? -16.834 -2.483 19.653 1.00 63.66 199 LEU A CA 1
ATOM 1547 C C . LEU A 1 199 ? -16.702 -3.270 20.969 1.00 63.66 199 LEU A C 1
ATOM 1549 O O . LEU A 1 199 ? -17.720 -3.552 21.610 1.00 63.66 199 LEU A O 1
ATOM 1553 N N . PRO A 1 200 ? -15.476 -3.625 21.397 1.00 62.88 200 PRO A N 1
ATOM 1554 C CA . PRO A 1 200 ? -15.278 -4.205 22.716 1.00 62.88 200 PRO A CA 1
ATOM 1555 C C . PRO A 1 200 ? -15.751 -3.208 23.787 1.00 62.88 200 PRO A C 1
ATOM 1557 O O . PRO A 1 200 ? -15.578 -2.002 23.608 1.00 62.88 200 PRO A O 1
ATOM 1560 N N . PRO A 1 201 ? -16.323 -3.674 24.912 1.00 57.81 201 PRO A N 1
ATOM 1561 C CA . PRO A 1 201 ? -16.879 -2.800 25.949 1.00 57.81 201 PRO A CA 1
ATOM 1562 C C . PRO A 1 201 ? -15.869 -1.767 26.484 1.00 57.81 201 PRO A C 1
ATOM 1564 O O . PRO A 1 201 ? -16.258 -0.646 26.791 1.00 57.81 201 PRO A O 1
ATOM 1567 N N . GLY A 1 202 ? -14.569 -2.091 26.477 1.00 60.38 202 GLY A N 1
ATOM 1568 C CA . GLY A 1 202 ? -13.489 -1.164 26.841 1.00 60.38 202 GLY A CA 1
ATOM 1569 C C . GLY A 1 202 ? -13.315 0.043 25.907 1.00 60.38 202 GLY A C 1
ATOM 1570 O O . GLY A 1 202 ? -12.733 1.041 26.313 1.00 60.38 202 GLY A O 1
ATOM 1571 N N . ALA A 1 203 ? -13.857 0.018 24.683 1.00 59.75 203 ALA A N 1
ATOM 1572 C CA . ALA A 1 203 ? -13.828 1.175 23.781 1.00 59.75 203 ALA A CA 1
ATOM 1573 C C . ALA A 1 203 ? -14.722 2.333 24.271 1.00 59.75 203 ALA A C 1
ATOM 1575 O O . ALA A 1 203 ? -14.500 3.494 23.905 1.00 59.75 203 ALA A O 1
ATOM 1576 N N . TYR A 1 204 ? -15.721 2.022 25.107 1.00 65.06 204 TYR A N 1
ATOM 1577 C CA . TYR A 1 204 ? -16.605 3.006 25.733 1.00 65.06 204 TYR A CA 1
ATOM 1578 C C . TYR A 1 204 ? -16.024 3.595 27.023 1.00 65.06 204 TYR A C 1
ATOM 1580 O O . TYR A 1 204 ? -16.578 4.568 27.535 1.00 65.06 204 TYR A O 1
ATOM 1588 N N . GLU A 1 205 ? -14.916 3.054 27.540 1.00 67.38 205 GLU A N 1
ATOM 1589 C CA . GLU A 1 205 ? -14.273 3.608 28.727 1.00 67.38 205 GLU A CA 1
ATOM 1590 C C . GLU A 1 205 ? -13.502 4.887 28.383 1.00 67.38 205 GLU A C 1
ATOM 1592 O O . GLU A 1 205 ? -12.744 4.971 27.407 1.00 67.38 205 GLU A O 1
ATOM 1597 N N . ALA A 1 206 ? -13.759 5.933 29.165 1.00 71.19 206 ALA A N 1
ATOM 1598 C CA . ALA A 1 206 ? -13.107 7.222 29.014 1.00 71.19 206 ALA A CA 1
ATOM 1599 C C . ALA A 1 206 ? -11.768 7.216 29.757 1.00 71.19 206 ALA A C 1
ATOM 1601 O O . ALA A 1 206 ? -11.678 6.698 30.865 1.00 71.19 206 ALA A O 1
ATOM 1602 N N . VAL A 1 207 ? -10.751 7.846 29.165 1.00 71.06 207 VAL A N 1
ATOM 1603 C CA . VAL A 1 207 ? -9.472 8.087 29.844 1.00 71.06 207 VAL A CA 1
ATOM 1604 C C . VAL A 1 207 ? -9.716 8.985 31.051 1.00 71.06 207 VAL A C 1
ATOM 1606 O O . VAL A 1 207 ? -10.263 10.088 30.916 1.00 71.06 207 VAL A O 1
ATOM 1609 N N . TYR A 1 208 ? -9.270 8.542 32.223 1.00 72.38 208 TYR A N 1
ATOM 1610 C CA . TYR A 1 208 ? -9.341 9.340 33.440 1.00 72.38 208 TYR A CA 1
ATOM 1611 C C . TYR A 1 208 ? -8.161 10.312 33.488 1.00 72.38 208 TYR A C 1
ATOM 1613 O O . TYR A 1 208 ? -7.150 10.086 34.146 1.00 72.38 208 TYR A O 1
ATOM 1621 N N . TRP A 1 209 ? -8.312 11.455 32.815 1.00 75.25 209 TRP A N 1
ATOM 1622 C CA . TRP A 1 209 ? -7.307 12.529 32.771 1.00 75.25 209 TRP A CA 1
ATOM 1623 C C . TRP A 1 209 ? -6.839 13.010 34.153 1.00 75.25 209 TRP A C 1
ATOM 1625 O O . TRP A 1 209 ? -5.733 13.527 34.293 1.00 75.25 209 TRP A O 1
ATOM 1635 N N . THR A 1 210 ? -7.656 12.806 35.186 1.00 72.44 210 THR A N 1
ATOM 1636 C CA . THR A 1 210 ? -7.345 13.117 36.585 1.00 72.44 210 THR A CA 1
ATOM 1637 C C . THR A 1 210 ? -6.194 12.291 37.159 1.00 72.44 210 THR A C 1
ATOM 1639 O O . THR A 1 210 ? -5.565 12.741 38.110 1.00 72.44 210 THR A O 1
ATOM 1642 N N . THR A 1 211 ? -5.882 11.125 36.586 1.00 68.25 211 THR A N 1
ATOM 1643 C CA . THR A 1 211 ? -4.745 10.281 36.997 1.00 68.25 211 THR A CA 1
ATOM 1644 C C . THR A 1 211 ? -3.398 10.877 36.565 1.00 68.25 211 THR A C 1
ATOM 1646 O O . THR A 1 211 ? -2.377 10.620 37.195 1.00 68.25 211 THR A O 1
ATOM 1649 N N . PHE A 1 212 ? -3.388 11.712 35.518 1.00 67.69 212 PHE A N 1
ATOM 1650 C CA . PHE A 1 212 ? -2.181 12.358 34.981 1.00 67.69 212 PHE A CA 1
ATOM 1651 C C . PHE A 1 212 ? -1.853 13.699 35.645 1.00 67.69 212 PHE A C 1
ATOM 1653 O O . PHE A 1 212 ? -0.780 14.256 35.412 1.00 67.69 212 PHE A O 1
ATOM 1660 N N . ILE A 1 213 ? -2.767 14.235 36.455 1.00 73.00 213 ILE A N 1
ATOM 1661 C CA . ILE A 1 213 ? -2.521 15.445 37.234 1.00 73.00 213 ILE A CA 1
ATOM 1662 C C . ILE A 1 213 ? -1.823 14.998 38.526 1.00 73.00 213 ILE A C 1
ATOM 1664 O O . ILE A 1 213 ? -2.449 14.287 39.318 1.00 73.00 213 ILE A O 1
ATOM 1668 N N . PRO A 1 214 ? -0.544 15.363 38.754 1.00 65.56 214 PRO A N 1
ATOM 1669 C CA . PRO A 1 214 ? 0.133 15.021 39.995 1.00 65.56 214 PRO A CA 1
ATOM 1670 C C . PRO A 1 214 ? -0.675 15.594 41.156 1.00 65.56 214 PRO A C 1
ATOM 1672 O O . PRO A 1 214 ? -1.057 16.764 41.137 1.00 65.56 214 PRO A O 1
ATOM 1675 N N . HIS A 1 215 ? -0.989 14.730 42.115 1.00 68.94 215 HIS A N 1
AT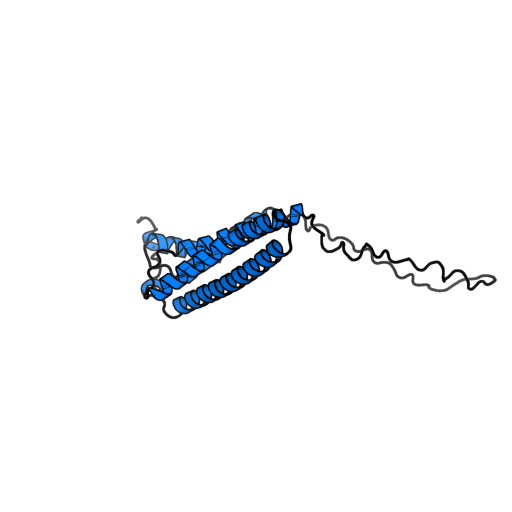OM 1676 C CA . HIS A 1 215 ? -1.805 15.056 43.276 1.00 68.94 215 HIS A CA 1
ATOM 1677 C C . HIS A 1 215 ? -1.116 16.199 44.032 1.00 68.94 215 HIS A C 1
ATOM 1679 O O . HIS A 1 215 ? -0.014 16.013 44.550 1.00 68.94 215 HIS A O 1
ATOM 1685 N N . VAL A 1 216 ? -1.727 17.385 44.000 1.00 54.44 216 VAL A N 1
ATOM 1686 C CA . VAL A 1 216 ? -1.293 18.564 44.763 1.00 54.44 216 VAL A CA 1
ATOM 1687 C C . VAL A 1 216 ? -1.905 18.500 46.151 1.00 54.44 216 VAL A C 1
ATOM 1689 O O . VAL A 1 216 ? -3.117 18.194 46.226 1.00 54.44 216 VAL A O 1
#